Protein AF-0000000071926031 (afdb_homodimer)

Radius of gyration: 25.62 Å; Cα contacts (8 Å, |Δi|>4): 623; chains: 2; bounding box: 57×77×52 Å

Solvent-accessible surface area (backbone atoms only — not comparable to full-atom values): 20813 Å² total; per-residue (Å²): 127,81,81,80,54,68,68,34,81,43,79,35,50,28,32,58,43,77,50,63,91,84,61,71,85,66,51,74,68,52,46,63,70,62,51,54,65,63,43,55,50,28,54,56,50,53,55,49,52,54,51,50,54,52,44,70,69,38,79,79,55,47,71,65,54,53,52,50,49,46,49,51,51,50,52,48,46,40,51,53,43,48,51,55,49,52,74,70,58,49,73,83,37,54,40,39,25,53,27,34,29,54,45,34,38,29,29,57,46,47,78,66,92,59,74,80,80,82,53,86,64,36,46,26,42,35,41,38,46,38,70,94,66,56,33,44,41,76,36,31,28,27,31,72,45,79,41,82,48,98,72,22,31,39,40,31,28,36,62,74,42,71,54,68,70,52,36,51,48,33,42,51,52,34,50,51,52,48,53,52,53,52,52,52,53,51,56,54,67,75,99,126,81,80,80,52,67,66,34,80,43,80,35,51,28,30,59,42,76,50,62,92,83,60,72,84,66,51,74,68,53,46,62,71,64,50,53,64,65,43,54,51,28,53,55,50,53,54,50,51,55,52,52,54,51,42,68,67,38,76,78,56,47,72,65,53,53,51,51,49,45,49,52,50,50,50,49,45,41,52,53,43,49,51,54,50,51,73,70,59,49,73,82,36,52,39,41,26,51,27,33,29,52,45,35,37,27,29,58,44,48,78,69,92,59,73,78,79,81,53,84,66,35,46,25,42,35,42,38,46,38,71,92,65,53,34,48,41,76,35,31,28,28,30,72,44,80,39,83,49,98,70,24,32,39,39,31,29,34,63,74,42,70,53,68,72,52,36,51,48,33,42,52,52,34,50,52,52,48,51,52,52,52,52,52,52,52,56,57,66,74,98

Nearest PDB structures (foldseek):
  5vx6-assembly1_A  TM=8.710E-01  e=4.468E-04  Bacillus subtilis subsp. subtilis str. 168
  5y6f-assembly1_A  TM=7.701E-01  e=2.089E-02  Escherichia coli K-12
  2rde-assembly1_A  TM=7.051E-01  e=8.358E-02  Vibrio cholerae O395
  4rt0-assembly1_A  TM=7.489E-01  e=1.672E-01  Pseudomonas aeruginosa PAO1
  1yln-assembly1_A-2  TM=5.916E-01  e=2.151E-01  Vibrio cholerae O1

Sequence (382 aa):
MQEQFFSVTHATPVNVIPMPGDFHLPSLEALEAELPEPFRIASAITSIDMVTSRLIRNQNDSMHDLVEIINQQSRKIDMIMGYVLSVQDHPEHRFHTLRFGAGQLTYLHPRQGHGEVPHLHQIVRLKIFLREEASAIYCYGQVKQLEPSEHGTHVMLDYVRIREDDRELLVRASLHIQSKQLKLRAQDRQRMQEQFFSVTHATPVNVIPMPGDFHLPSLEALEAELPEPFRIASAITSIDMVTSRLIRNQNDSMHDLVEIINQQSRKIDMIMGYVLSVQDHPEHRFHTLRFGAGQLTYLHPRQGHGEVPHLHQIVRLKIFLREEASAIYCYGQVKQLEPSEHGTHVMLDYVRIREDDRELLVRASLHIQSKQLKLRAQDRQR

Foldseek 3Di:
DPPDDDDDDDDDDDDDDDDDPPDDDDDPVVVVVVDDPVVVLVVVVVVLVVVVVVQVVVVPDDPVVVVVSVVVVVVSVLVVLVVVVVVVDDPLQDWDWPDDALWKTKTFDFPDDRDDDDDAQDKDWDWAQLSVVSDIFTAIWTFHDWDADPGGIITMTTTPGGDPVVSVVRHVSVVVVVVVVVVVVVVVVVD/DPPDDDDDDDDDDDDDDDDDPPDDDDDPVVVVVVDDPVVVLVVVVVVLVVVVVVQVVVVPDDPVVVVVSVVVVVVSVLVVLVVVVVVVDDPLQDWDWPDDALWKTKTFDFPDDRDDDDDAQDKDWDWAQLSVVSDIFTAIWTFHDWDADPGGIITMTTTPGGDPVVSVVRHVSVVVVVVVVVVVVVVVVVD

Structure (mmCIF, N/CA/C/O backbone):
data_AF-0000000071926031-model_v1
#
loop_
_entity.id
_entity.type
_entity.pdbx_description
1 polymer 'PilZ domain-containing protein'
#
loop_
_atom_site.group_PDB
_atom_site.id
_atom_site.type_symbol
_atom_site.label_atom_id
_atom_site.label_alt_id
_atom_site.label_comp_id
_atom_site.label_asym_id
_atom_site.label_entity_id
_atom_site.label_seq_id
_atom_site.pdbx_PDB_ins_code
_atom_site.Cartn_x
_atom_site.Cartn_y
_atom_site.Cartn_z
_atom_site.occupancy
_atom_site.B_iso_or_equiv
_atom_site.auth_seq_id
_atom_site.auth_comp_id
_atom_site.auth_asym_id
_atom_site.auth_atom_id
_atom_site.pdbx_PDB_model_num
ATOM 1 N N . MET A 1 1 ? 5.891 -29.984 -28.062 1 35.16 1 MET A N 1
ATOM 2 C CA . MET A 1 1 ? 6.578 -30.438 -26.859 1 35.16 1 MET A CA 1
ATOM 3 C C . MET A 1 1 ? 6.207 -29.562 -25.656 1 35.16 1 MET A C 1
ATOM 5 O O . MET A 1 1 ? 6.324 -28.328 -25.719 1 35.16 1 MET A O 1
ATOM 9 N N . GLN A 1 2 ? 5.227 -29.906 -24.922 1 48.34 2 GLN A N 1
ATOM 10 C CA . GLN A 1 2 ? 4.691 -29.094 -23.828 1 48.34 2 GLN A CA 1
ATOM 11 C C . GLN A 1 2 ? 5.789 -28.703 -22.844 1 48.34 2 GLN A C 1
ATOM 13 O O . GLN A 1 2 ? 6.543 -29.547 -22.375 1 48.34 2 GLN A O 1
ATOM 18 N N . GLU A 1 3 ? 6.41 -27.609 -23.047 1 57.91 3 GLU A N 1
ATOM 19 C CA . GLU A 1 3 ? 7.527 -27.141 -22.25 1 57.91 3 GLU A CA 1
ATOM 20 C C . GLU A 1 3 ? 7.309 -27.438 -20.766 1 57.91 3 GLU A C 1
ATOM 22 O O . GLU A 1 3 ? 6.254 -27.125 -20.203 1 57.91 3 GLU A O 1
ATOM 27 N N . GLN A 1 4 ? 7.812 -28.562 -20.344 1 71.62 4 GLN A N 1
ATOM 28 C CA . GLN A 1 4 ? 7.777 -29.047 -18.969 1 71.62 4 GLN A CA 1
ATOM 29 C C . GLN A 1 4 ? 8.438 -28.062 -18.031 1 71.62 4 GLN A C 1
ATOM 31 O O . GLN A 1 4 ? 9.602 -27.688 -18.219 1 71.62 4 GLN A O 1
ATOM 36 N N . PHE A 1 5 ? 7.582 -27.188 -17.375 1 79.94 5 PHE A N 1
ATOM 37 C CA . PHE A 1 5 ? 8.141 -26.219 -16.438 1 79.94 5 PHE A CA 1
ATOM 38 C C . PHE A 1 5 ? 8.492 -26.875 -15.109 1 79.94 5 PHE A C 1
ATOM 40 O O . PHE A 1 5 ? 7.805 -27.812 -14.68 1 79.94 5 PHE A O 1
ATOM 47 N N . PHE A 1 6 ? 9.586 -26.516 -14.641 1 85.38 6 PHE A N 1
ATOM 48 C CA . PHE A 1 6 ? 10.055 -26.906 -13.312 1 85.38 6 PHE A CA 1
ATOM 49 C C . PHE A 1 6 ? 9.078 -26.453 -12.234 1 85.38 6 PHE A C 1
ATOM 51 O O . PHE A 1 6 ? 8.461 -25.391 -12.359 1 85.38 6 PHE A O 1
ATOM 58 N N . SER A 1 7 ? 8.773 -27.438 -11.266 1 89.75 7 SER A N 1
ATOM 59 C CA . SER A 1 7 ? 7.926 -27.078 -10.141 1 89.75 7 SER A CA 1
ATOM 60 C C . SER A 1 7 ? 8.602 -27.406 -8.805 1 89.75 7 SER A C 1
ATOM 62 O O . SER A 1 7 ? 9.531 -28.219 -8.758 1 89.75 7 SER A O 1
ATOM 64 N N . VAL A 1 8 ? 8.242 -26.672 -7.77 1 92.62 8 VAL A N 1
ATOM 65 C CA . VAL A 1 8 ? 8.828 -26.859 -6.449 1 92.62 8 VAL A CA 1
ATOM 66 C C . VAL A 1 8 ? 7.73 -27.062 -5.414 1 92.62 8 VAL A C 1
ATOM 68 O O . VAL A 1 8 ? 6.656 -26.469 -5.508 1 92.62 8 VAL A O 1
ATOM 71 N N . THR A 1 9 ? 7.988 -27.953 -4.449 1 93.12 9 THR A N 1
ATOM 72 C CA . THR A 1 9 ? 7.07 -28.141 -3.33 1 93.12 9 THR A CA 1
ATOM 73 C C . THR A 1 9 ? 7.223 -27.016 -2.309 1 93.12 9 THR A C 1
ATOM 75 O O . THR A 1 9 ? 8.258 -26.906 -1.647 1 93.12 9 THR A O 1
ATOM 78 N N . HIS A 1 10 ? 6.234 -26.188 -2.229 1 92.81 10 HIS A N 1
ATOM 79 C CA . HIS A 1 10 ? 6.297 -25.062 -1.313 1 92.81 10 HIS A CA 1
ATOM 80 C C . HIS A 1 10 ? 4.91 -24.469 -1.07 1 92.81 10 HIS A C 1
ATOM 82 O O . HIS A 1 10 ? 4.145 -24.266 -2.014 1 92.81 10 HIS A O 1
ATOM 88 N N . ALA A 1 11 ? 4.707 -24.234 0.228 1 92.69 11 ALA A N 1
ATOM 89 C CA . ALA A 1 11 ? 3.416 -23.656 0.597 1 92.69 11 ALA A CA 1
ATOM 90 C C . ALA A 1 11 ? 3.414 -22.141 0.411 1 92.69 11 ALA A C 1
ATOM 92 O O . ALA A 1 11 ? 3.996 -21.406 1.216 1 92.69 11 ALA A O 1
ATOM 93 N N . THR A 1 12 ? 2.768 -21.703 -0.644 1 91.62 12 THR A N 1
ATOM 94 C CA . THR A 1 12 ? 2.605 -20.281 -0.968 1 91.62 12 THR A CA 1
ATOM 95 C C . THR A 1 12 ? 1.132 -19.891 -0.93 1 91.62 12 THR A C 1
ATOM 97 O O . THR A 1 12 ? 0.285 -20.562 -1.515 1 91.62 12 THR A O 1
ATOM 100 N N . PRO A 1 13 ? 0.86 -18.797 -0.195 1 92.44 13 PRO A N 1
ATOM 101 C CA . PRO A 1 13 ? -0.541 -18.375 -0.195 1 92.44 13 PRO A CA 1
ATOM 102 C C . PRO A 1 13 ? -1.048 -18.016 -1.59 1 92.44 13 PRO A C 1
ATOM 104 O O . PRO A 1 13 ? -0.332 -17.375 -2.369 1 92.44 13 PRO A O 1
ATOM 107 N N . VAL A 1 14 ? -2.256 -18.453 -1.9 1 95.12 14 VAL A N 1
ATOM 108 C CA . VAL A 1 14 ? -2.879 -18.188 -3.191 1 95.12 14 VAL A CA 1
ATOM 109 C C . VAL A 1 14 ? -4.387 -18.016 -3.014 1 95.12 14 VAL A C 1
ATOM 111 O O . VAL A 1 14 ? -5.02 -18.781 -2.285 1 95.12 14 VAL A O 1
ATOM 114 N N . ASN A 1 15 ? -4.918 -16.922 -3.537 1 93.5 15 ASN A N 1
ATOM 115 C CA . ASN A 1 15 ? -6.367 -16.797 -3.645 1 93.5 15 ASN A CA 1
ATOM 116 C C . ASN A 1 15 ? -6.895 -17.453 -4.918 1 93.5 15 ASN A C 1
ATOM 118 O O . ASN A 1 15 ? -6.375 -17.203 -6.008 1 93.5 15 ASN A O 1
ATOM 122 N N . VAL A 1 16 ? -7.852 -18.297 -4.781 1 94.56 16 VAL A N 1
ATOM 123 C CA . VAL A 1 16 ? -8.477 -18.984 -5.906 1 94.56 16 VAL A CA 1
ATOM 124 C C . VAL A 1 16 ? -9.961 -18.641 -5.977 1 94.56 16 VAL A C 1
ATOM 126 O O . VAL A 1 16 ? -10.719 -18.938 -5.059 1 94.56 16 VAL A O 1
ATOM 129 N N . ILE A 1 17 ? -10.359 -17.984 -7.082 1 92.06 17 ILE A N 1
ATOM 130 C CA . ILE A 1 17 ? -11.742 -17.547 -7.254 1 92.06 17 ILE A CA 1
ATOM 131 C C . ILE A 1 17 ? -12.328 -18.188 -8.516 1 92.06 17 ILE A C 1
ATOM 133 O O . ILE A 1 17 ? -11.992 -17.781 -9.633 1 92.06 17 ILE A O 1
ATOM 137 N N . PRO A 1 18 ? -13.18 -19.109 -8.344 1 93.25 18 PRO A N 1
ATOM 138 C CA . PRO A 1 18 ? -13.805 -19.734 -9.516 1 93.25 18 PRO A CA 1
ATOM 139 C C . PRO A 1 18 ? -14.609 -18.75 -10.352 1 93.25 18 PRO A C 1
ATOM 141 O O . PRO A 1 18 ? -15.352 -17.922 -9.805 1 93.25 18 PRO A O 1
ATOM 144 N N . MET A 1 19 ? -14.398 -18.812 -11.656 1 92.31 19 MET A N 1
ATOM 145 C CA . MET A 1 19 ? -15.125 -17.953 -12.578 1 92.31 19 MET A CA 1
ATOM 146 C C . MET A 1 19 ? -16.453 -18.578 -12.992 1 92.31 19 MET A C 1
ATOM 148 O O . MET A 1 19 ? -16.578 -19.797 -12.992 1 92.31 19 MET A O 1
ATOM 152 N N . PRO A 1 20 ? -17.375 -17.672 -13.305 1 86.94 20 PRO A N 1
ATOM 153 C CA . PRO A 1 20 ? -18.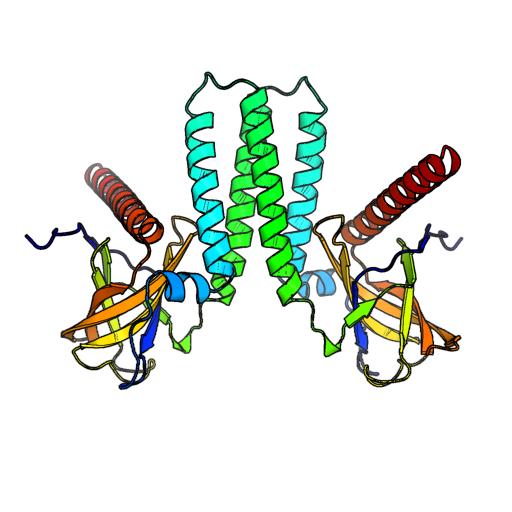656 -18.219 -13.766 1 86.94 20 PRO A CA 1
ATOM 154 C C . PRO A 1 20 ? -18.516 -19.031 -15.055 1 86.94 20 PRO A C 1
ATOM 156 O O . PRO A 1 20 ? -17.531 -18.875 -15.789 1 86.94 20 PRO A O 1
ATOM 159 N N . GLY A 1 21 ? -19.453 -19.953 -15.266 1 88.62 21 GLY A N 1
ATOM 160 C CA . GLY A 1 21 ? -19.422 -20.844 -16.406 1 88.62 21 GLY A CA 1
ATOM 161 C C . GLY A 1 21 ? -19.391 -20.125 -17.734 1 88.62 21 GLY A C 1
ATOM 162 O O . GLY A 1 21 ? -18.875 -20.641 -18.734 1 88.62 21 GLY A O 1
ATOM 163 N N . ASP A 1 22 ? -19.891 -18.938 -17.812 1 89.56 22 ASP A N 1
ATOM 164 C CA . ASP A 1 22 ? -19.953 -18.188 -19.047 1 89.56 22 ASP A CA 1
ATOM 165 C C . ASP A 1 22 ? -18.781 -17.219 -19.156 1 89.56 22 ASP A C 1
ATOM 167 O O . ASP A 1 22 ? -18.75 -16.344 -20.047 1 89.56 22 ASP A O 1
ATOM 171 N N . PHE A 1 23 ? -17.859 -17.516 -18.312 1 90.81 23 PHE A N 1
ATOM 172 C CA . PHE A 1 23 ? -16.703 -16.609 -18.312 1 90.81 23 PHE A CA 1
ATOM 173 C C . PHE A 1 23 ? -15.82 -16.875 -19.516 1 90.81 23 PHE A C 1
ATOM 175 O O . PHE A 1 23 ? -15.578 -18.016 -19.891 1 90.81 23 PHE A O 1
ATOM 182 N N . HIS A 1 24 ? -15.328 -15.773 -20.125 1 91.94 24 HIS A N 1
ATOM 183 C CA . HIS A 1 24 ? -14.375 -15.852 -21.234 1 91.94 24 HIS A CA 1
ATOM 184 C C . HIS A 1 24 ? -13.008 -15.312 -20.812 1 91.94 24 HIS A C 1
ATOM 186 O O . HIS A 1 24 ? -12.906 -14.219 -20.25 1 91.94 24 HIS A O 1
ATOM 192 N N . LEU A 1 25 ? -12.055 -16.094 -21.141 1 93.62 25 LEU A N 1
ATOM 193 C CA . LEU A 1 25 ? -10.68 -15.719 -20.828 1 93.62 25 LEU A CA 1
ATOM 194 C C . LEU A 1 25 ? -10.305 -14.406 -21.516 1 93.62 25 LEU A C 1
ATOM 196 O O . LEU A 1 25 ? -10.477 -14.258 -22.719 1 93.62 25 LEU A O 1
ATOM 200 N N . PRO A 1 26 ? -9.828 -13.484 -20.719 1 92.75 26 PRO A N 1
ATOM 201 C CA . PRO A 1 26 ? -9.438 -12.211 -21.328 1 92.75 26 PRO A CA 1
ATOM 202 C C . PRO A 1 26 ? -8.203 -12.336 -22.219 1 92.75 26 PRO A C 1
ATOM 204 O O . PRO A 1 26 ? -7.414 -13.266 -22.062 1 92.75 26 PRO A O 1
ATOM 207 N N . SER A 1 27 ? -8.094 -11.406 -23.188 1 94.31 27 SER A N 1
ATOM 208 C CA . SER A 1 27 ? -6.828 -11.273 -23.891 1 94.31 27 SER A CA 1
ATOM 209 C C . SER A 1 27 ? -5.719 -10.805 -22.953 1 94.31 27 SER A C 1
ATOM 211 O O . SER A 1 27 ? -5.984 -10.406 -21.812 1 94.31 27 SER A O 1
ATOM 213 N N . LEU A 1 28 ? -4.531 -10.922 -23.406 1 92.69 28 LEU A N 1
ATOM 214 C CA . LEU A 1 28 ? -3.406 -10.445 -22.609 1 92.69 28 LEU A CA 1
ATOM 215 C C . LEU A 1 28 ? -3.537 -8.953 -22.312 1 92.69 28 LEU A C 1
ATOM 217 O O . LEU A 1 28 ? -3.221 -8.508 -21.203 1 92.69 28 LEU A O 1
ATOM 221 N N . GLU A 1 29 ? -4.012 -8.242 -23.281 1 91.12 29 GLU A N 1
ATOM 222 C CA . GLU A 1 29 ? -4.23 -6.809 -23.109 1 91.12 29 GLU A CA 1
ATOM 223 C C . GLU A 1 29 ? -5.32 -6.531 -22.078 1 91.12 29 GLU A C 1
ATOM 225 O O . GLU A 1 29 ? -5.172 -5.652 -21.234 1 91.12 29 GLU A O 1
ATOM 230 N N . ALA A 1 30 ? -6.375 -7.332 -22.172 1 89.69 30 ALA A N 1
ATOM 231 C CA . ALA A 1 30 ? -7.48 -7.18 -21.234 1 89.69 30 ALA A CA 1
ATOM 232 C C . ALA A 1 30 ? -7.051 -7.555 -19.812 1 89.69 30 ALA A C 1
ATOM 234 O O . ALA A 1 30 ? -7.492 -6.941 -18.844 1 89.69 30 ALA A O 1
ATOM 235 N N . LEU A 1 31 ? -6.191 -8.562 -19.719 1 92.81 31 LEU A N 1
ATOM 236 C CA . LEU A 1 31 ? -5.645 -8.961 -18.422 1 92.81 31 LEU A CA 1
ATOM 237 C C . LEU A 1 31 ? -4.836 -7.824 -17.797 1 92.81 31 LEU A C 1
ATOM 239 O O . LEU A 1 31 ? -4.988 -7.523 -16.609 1 92.81 31 LEU A O 1
ATOM 243 N N . GLU A 1 32 ? -4.051 -7.141 -18.531 1 88.62 32 GLU A N 1
ATOM 244 C CA . GLU A 1 32 ? -3.244 -6.02 -18.062 1 88.62 32 GLU A CA 1
ATOM 245 C C . GLU A 1 32 ? -4.125 -4.883 -17.547 1 88.62 32 GLU A C 1
ATOM 247 O O . GLU A 1 32 ? -3.807 -4.246 -16.547 1 88.62 32 GLU A O 1
ATOM 252 N N . ALA A 1 33 ? -5.199 -4.75 -18.25 1 86.19 33 ALA A N 1
ATOM 253 C CA . ALA A 1 33 ? -6.117 -3.676 -17.891 1 86.19 33 ALA A CA 1
ATOM 254 C C . ALA A 1 33 ? -6.871 -4.012 -16.594 1 86.19 33 ALA A C 1
ATOM 256 O O . ALA A 1 33 ? -7.281 -3.113 -15.859 1 86.19 33 ALA A O 1
ATOM 257 N N . GLU A 1 34 ? -6.969 -5.348 -16.375 1 88.75 34 GLU A N 1
ATOM 258 C CA . GLU A 1 34 ? -7.742 -5.805 -15.227 1 88.75 34 GLU A CA 1
ATOM 259 C C . GLU A 1 34 ? -6.879 -5.867 -13.969 1 88.75 34 GLU A C 1
ATOM 261 O O . GLU A 1 34 ? -7.398 -5.965 -12.852 1 88.75 34 GLU A O 1
ATOM 266 N N . LEU A 1 35 ? -5.543 -5.707 -14.117 1 89.06 35 LEU A N 1
ATOM 267 C CA . LEU A 1 35 ? -4.629 -5.867 -12.992 1 89.06 35 LEU A CA 1
ATOM 268 C C . LEU A 1 35 ? -4.957 -4.879 -11.875 1 89.06 35 LEU A C 1
ATOM 270 O O . LEU A 1 35 ? -5 -3.67 -12.109 1 89.06 35 LEU A O 1
ATOM 274 N N . PRO A 1 36 ? -5.234 -5.512 -10.695 1 87.56 36 PRO A N 1
ATOM 275 C CA . PRO A 1 36 ? -5.355 -4.578 -9.57 1 87.56 36 PRO A CA 1
ATOM 276 C C . PRO A 1 36 ? -4.094 -3.742 -9.359 1 87.56 36 PRO A C 1
ATOM 278 O O . PRO A 1 36 ? -2.984 -4.223 -9.602 1 87.56 36 PRO A O 1
ATOM 281 N N . GLU A 1 37 ? -4.223 -2.521 -8.883 1 85.12 37 GLU A N 1
ATOM 282 C CA . GLU A 1 37 ? -3.133 -1.56 -8.766 1 85.12 37 GLU A CA 1
ATOM 283 C C . GLU A 1 37 ? -2.01 -2.102 -7.887 1 85.12 37 GLU A C 1
ATOM 285 O O . GLU A 1 37 ? -0.832 -1.977 -8.227 1 85.12 37 GLU A O 1
ATOM 290 N N . PRO A 1 38 ? -2.295 -2.764 -6.809 1 85.38 38 PRO A N 1
ATOM 291 C CA . PRO A 1 38 ? -1.216 -3.316 -5.988 1 85.38 38 PRO A CA 1
ATOM 292 C C . PRO A 1 38 ? -0.331 -4.293 -6.758 1 85.38 38 PRO A C 1
ATOM 294 O O . PRO A 1 38 ? 0.888 -4.312 -6.566 1 85.38 38 PRO A O 1
ATOM 297 N N . PHE A 1 39 ? -0.869 -5.094 -7.641 1 87.25 39 PHE A N 1
ATOM 298 C CA . PHE A 1 39 ? -0.117 -6.066 -8.422 1 87.25 39 PHE A CA 1
ATOM 299 C C . PHE A 1 39 ? 0.715 -5.379 -9.492 1 87.25 39 PHE A C 1
ATOM 301 O O . PHE A 1 39 ? 1.834 -5.805 -9.789 1 87.25 39 PHE A O 1
ATOM 308 N N . ARG A 1 40 ? 0.111 -4.344 -10.055 1 85 40 ARG A N 1
ATOM 309 C CA . ARG A 1 40 ? 0.866 -3.549 -11.016 1 85 40 ARG A CA 1
ATOM 310 C C . ARG A 1 40 ? 2.096 -2.924 -10.367 1 85 40 ARG A C 1
ATOM 312 O O . ARG A 1 40 ? 3.188 -2.953 -10.938 1 85 40 ARG A O 1
ATOM 319 N N . ILE A 1 41 ? 1.863 -2.4 -9.156 1 83.44 41 ILE A N 1
ATOM 320 C CA . ILE A 1 41 ? 2.941 -1.762 -8.406 1 83.44 41 ILE A CA 1
ATOM 321 C C . ILE A 1 41 ? 3.986 -2.805 -8.016 1 83.44 41 ILE A C 1
ATOM 323 O O . ILE A 1 41 ? 5.188 -2.568 -8.156 1 83.44 41 ILE A O 1
ATOM 327 N N . ALA A 1 42 ? 3.547 -3.939 -7.586 1 83.19 42 ALA A N 1
ATOM 328 C CA . ALA A 1 42 ? 4.453 -5.012 -7.188 1 83.19 42 ALA A CA 1
ATOM 329 C C . ALA A 1 42 ? 5.352 -5.43 -8.352 1 83.19 42 ALA A C 1
ATOM 331 O O . ALA A 1 42 ? 6.551 -5.656 -8.164 1 83.19 42 ALA A O 1
ATOM 332 N N . SER A 1 43 ? 4.789 -5.508 -9.461 1 78.56 43 SER A N 1
ATOM 333 C CA . SER A 1 43 ? 5.535 -5.887 -10.656 1 78.56 43 SER A CA 1
ATOM 334 C C . SER A 1 43 ? 6.598 -4.848 -11 1 78.56 43 SER A C 1
ATOM 336 O O . SER A 1 43 ? 7.707 -5.195 -11.398 1 78.56 43 SER A O 1
ATOM 338 N N . ALA A 1 44 ? 6.289 -3.658 -10.766 1 73.62 44 ALA A N 1
ATOM 339 C CA . ALA A 1 44 ? 7.203 -2.564 -11.086 1 73.62 44 ALA A CA 1
ATOM 340 C C . ALA A 1 44 ? 8.367 -2.52 -10.094 1 73.62 44 ALA A C 1
ATOM 342 O O . ALA A 1 44 ? 9.5 -2.217 -10.477 1 73.62 44 ALA A O 1
ATOM 343 N N . ILE A 1 45 ? 8.109 -2.822 -8.883 1 76.75 45 ILE A N 1
ATOM 344 C CA . ILE A 1 45 ? 9.109 -2.75 -7.824 1 76.75 45 ILE A CA 1
ATOM 345 C C . ILE A 1 45 ? 10.109 -3.896 -7.977 1 76.75 45 ILE A C 1
ATOM 347 O O . ILE A 1 45 ? 11.312 -3.713 -7.781 1 76.75 45 ILE A O 1
ATOM 351 N N . THR A 1 46 ? 9.68 -5.125 -8.312 1 71.44 46 THR A N 1
ATOM 352 C CA . THR A 1 46 ? 10.555 -6.277 -8.484 1 71.44 46 THR A CA 1
ATOM 353 C C . THR A 1 46 ? 11.594 -6.016 -9.562 1 71.44 46 THR A C 1
ATOM 355 O O . THR A 1 46 ? 12.75 -6.43 -9.438 1 71.44 46 THR A O 1
ATOM 358 N N . SER A 1 47 ? 11.297 -5.242 -10.477 1 65.31 47 SER A N 1
ATOM 359 C CA . SER A 1 47 ? 12.234 -4.902 -11.539 1 65.31 47 SER A CA 1
ATOM 360 C C . SER A 1 47 ? 13.352 -4.004 -11.016 1 65.31 47 SER A C 1
ATOM 362 O O . SER A 1 47 ? 14.516 -4.156 -11.406 1 65.31 47 SER A O 1
ATOM 364 N N . ILE A 1 48 ? 13.055 -3.189 -10.094 1 63 48 ILE A N 1
ATOM 365 C CA . ILE A 1 48 ? 14.016 -2.264 -9.508 1 63 48 ILE A CA 1
ATOM 366 C C . ILE A 1 48 ? 15.008 -3.035 -8.641 1 63 48 ILE A C 1
ATOM 368 O O . ILE A 1 48 ? 16.219 -2.775 -8.688 1 63 48 ILE A O 1
ATOM 372 N N . ASP A 1 49 ? 14.539 -4.016 -7.941 1 67.94 49 ASP A N 1
ATOM 373 C CA . ASP A 1 49 ? 15.391 -4.801 -7.055 1 67.94 49 ASP A CA 1
ATOM 374 C C . ASP A 1 49 ? 16.453 -5.562 -7.844 1 67.94 49 ASP A C 1
ATOM 376 O O . ASP A 1 49 ? 17.594 -5.672 -7.406 1 67.94 49 ASP A O 1
ATOM 380 N N . MET A 1 50 ? 16.062 -5.941 -9 1 62.62 50 MET A N 1
ATOM 381 C CA . MET A 1 50 ? 17.016 -6.672 -9.836 1 62.62 50 MET A CA 1
ATOM 382 C C . MET A 1 50 ? 18.141 -5.754 -10.305 1 62.62 50 MET A C 1
ATOM 384 O O . MET A 1 50 ? 19.297 -6.148 -10.297 1 62.62 50 MET A O 1
ATOM 388 N N . VAL A 1 51 ? 17.766 -4.645 -10.539 1 62.72 51 VAL A N 1
ATOM 389 C CA . VAL A 1 51 ? 18.75 -3.68 -11.016 1 62.72 51 VAL A CA 1
ATOM 390 C C . VAL A 1 51 ? 19.688 -3.277 -9.875 1 62.72 51 VAL A C 1
ATOM 392 O O . VAL A 1 51 ? 20.906 -3.201 -10.055 1 62.72 51 VAL A O 1
ATOM 395 N N . THR A 1 52 ? 19.047 -3.074 -8.727 1 68.88 52 THR A N 1
ATOM 396 C CA . THR A 1 52 ? 19.797 -2.689 -7.539 1 68.88 52 THR A CA 1
ATOM 397 C C . THR A 1 52 ? 20.812 -3.775 -7.168 1 68.88 52 THR A C 1
ATOM 399 O O . THR A 1 52 ? 21.969 -3.48 -6.895 1 68.88 52 THR A O 1
ATOM 402 N N . SER A 1 53 ? 20.406 -4.984 -7.195 1 65.56 53 SER A N 1
ATOM 403 C CA . SER A 1 53 ? 21.281 -6.105 -6.848 1 65.56 53 SER A CA 1
ATOM 404 C C . SER A 1 53 ? 22.469 -6.199 -7.801 1 65.56 53 SER A C 1
ATOM 406 O O . SER A 1 53 ? 23.594 -6.438 -7.371 1 65.56 53 SER A O 1
ATOM 408 N N . ARG A 1 54 ? 22.25 -5.949 -9.023 1 64.44 54 ARG A N 1
ATOM 409 C CA . ARG A 1 54 ? 23.297 -6.012 -10.039 1 64.44 54 ARG A CA 1
ATOM 410 C C . ARG A 1 54 ? 24.328 -4.914 -9.82 1 64.44 54 ARG A C 1
ATOM 412 O O . ARG A 1 54 ? 25.531 -5.148 -9.969 1 64.44 54 ARG A O 1
ATOM 419 N N . LEU A 1 55 ? 23.859 -3.859 -9.414 1 63.97 55 LEU A N 1
ATOM 420 C CA . LEU A 1 55 ? 24.734 -2.705 -9.25 1 63.97 55 LEU A CA 1
ATOM 421 C C . LEU A 1 55 ? 25.594 -2.854 -8 1 63.97 55 LEU A C 1
ATOM 423 O O . LEU A 1 55 ? 26.781 -2.502 -8.016 1 63.97 55 LEU A O 1
ATOM 427 N N . ILE A 1 56 ? 24.984 -3.309 -6.996 1 66.56 56 ILE A N 1
ATOM 428 C CA . ILE A 1 56 ? 25.719 -3.512 -5.754 1 66.56 56 ILE A CA 1
ATOM 429 C C . ILE A 1 56 ? 26.812 -4.543 -5.969 1 66.56 56 ILE A C 1
ATOM 431 O O . ILE A 1 56 ? 27.922 -4.406 -5.426 1 66.56 56 ILE A O 1
ATOM 435 N N . ARG A 1 57 ? 26.5 -5.496 -6.836 1 65.06 57 ARG A N 1
ATOM 436 C CA . ARG A 1 57 ? 27.469 -6.555 -7.074 1 65.06 57 ARG A CA 1
ATOM 437 C C . ARG A 1 57 ? 28.609 -6.062 -7.973 1 65.06 57 ARG A C 1
ATOM 439 O O . ARG A 1 57 ? 29.75 -6.516 -7.848 1 65.06 57 ARG A O 1
ATOM 446 N N . ASN A 1 58 ? 28.078 -5.168 -8.781 1 63.66 58 ASN A N 1
ATOM 447 C CA . ASN A 1 58 ? 29.094 -4.668 -9.703 1 63.66 58 ASN A CA 1
ATOM 448 C C . ASN A 1 58 ? 29.875 -3.504 -9.109 1 63.66 58 ASN A C 1
ATOM 450 O O . ASN A 1 58 ? 29.328 -2.424 -8.891 1 63.66 58 ASN A O 1
ATOM 454 N N . GLN A 1 59 ? 30.922 -3.742 -8.328 1 60.38 59 GLN A N 1
ATOM 455 C CA . GLN A 1 59 ? 31.828 -2.82 -7.645 1 60.38 59 GLN A CA 1
ATOM 456 C C . GLN A 1 59 ? 32.156 -1.627 -8.531 1 60.38 59 GLN A C 1
ATOM 458 O O . GLN A 1 59 ? 32.719 -0.624 -8.055 1 60.38 59 GLN A O 1
ATOM 463 N N . ASN A 1 60 ? 31.969 -1.79 -9.805 1 59.81 60 ASN A N 1
ATOM 464 C CA . ASN A 1 60 ? 32.469 -0.742 -10.688 1 59.81 60 ASN A CA 1
ATOM 465 C C . ASN A 1 60 ? 31.469 0.4 -10.836 1 59.81 60 ASN A C 1
ATOM 467 O O . ASN A 1 60 ? 31.719 1.359 -11.562 1 59.81 60 ASN A O 1
ATOM 471 N N . ASP A 1 61 ? 30.438 0.248 -10.125 1 61.59 61 ASP A N 1
ATOM 472 C CA . ASP A 1 61 ? 29.453 1.287 -10.422 1 61.59 61 ASP A CA 1
ATOM 473 C C . ASP A 1 61 ? 29.781 2.578 -9.672 1 61.59 61 ASP A C 1
ATOM 475 O O . ASP A 1 61 ? 30.141 2.545 -8.5 1 61.59 61 ASP A O 1
ATOM 479 N N . SER A 1 62 ? 29.781 3.652 -10.5 1 74.19 62 SER A N 1
ATOM 480 C CA . SER A 1 62 ? 30.094 5.008 -10.047 1 74.19 62 SER A CA 1
ATOM 481 C C . SER A 1 62 ? 29.078 5.477 -9 1 74.19 62 SER A C 1
ATOM 483 O O . SER A 1 62 ? 27.984 4.922 -8.891 1 74.19 62 SER A O 1
ATOM 485 N N . MET A 1 63 ? 29.594 6.156 -8.172 1 75.88 63 MET A N 1
ATOM 486 C CA . MET A 1 63 ? 28.766 6.844 -7.184 1 75.88 63 MET A CA 1
ATOM 487 C C . MET A 1 63 ? 27.5 7.402 -7.828 1 75.88 63 MET A C 1
ATOM 489 O O . MET A 1 63 ? 26.438 7.383 -7.223 1 75.88 63 MET A O 1
ATOM 493 N N . HIS A 1 64 ? 27.656 7.707 -9.047 1 77 64 HIS A N 1
ATOM 494 C CA . HIS A 1 64 ? 26.547 8.281 -9.781 1 77 64 HIS A CA 1
ATOM 495 C C . HIS A 1 64 ? 25.453 7.246 -10.023 1 77 64 HIS A C 1
ATOM 497 O O . HIS A 1 64 ? 24.266 7.551 -9.906 1 77 64 HIS A O 1
ATOM 503 N N . ASP A 1 65 ? 25.938 6.086 -10.188 1 79.25 65 ASP A N 1
ATOM 504 C CA . ASP A 1 65 ? 24.969 5.016 -10.438 1 79.25 65 ASP A CA 1
ATOM 505 C C . ASP A 1 65 ? 24.188 4.68 -9.18 1 79.25 65 ASP A C 1
ATOM 507 O O . ASP A 1 65 ? 22.984 4.434 -9.242 1 79.25 65 ASP A O 1
ATOM 511 N N . LEU A 1 66 ? 24.891 4.785 -8.117 1 79.44 66 LEU A N 1
ATOM 512 C CA . LEU A 1 66 ? 24.234 4.465 -6.855 1 79.44 66 LEU A CA 1
ATOM 513 C C . LEU A 1 66 ? 23.219 5.535 -6.48 1 79.44 66 LEU A C 1
ATOM 515 O O . LEU A 1 66 ? 22.125 5.219 -6.008 1 79.44 66 LEU A O 1
ATOM 519 N N . VAL A 1 67 ? 23.594 6.719 -6.793 1 79.75 67 VAL A N 1
ATOM 520 C CA . VAL A 1 67 ? 22.688 7.828 -6.496 1 79.75 67 VAL A CA 1
ATOM 521 C C . VAL A 1 67 ? 21.438 7.719 -7.355 1 79.75 67 VAL A C 1
ATOM 523 O O . VAL A 1 67 ? 20.328 7.973 -6.879 1 79.75 67 VAL A O 1
ATOM 526 N N . GLU A 1 68 ? 21.609 7.277 -8.531 1 81.56 68 GLU A N 1
ATOM 527 C CA . GLU A 1 68 ? 20.469 7.117 -9.422 1 81.56 68 GLU A CA 1
ATOM 528 C C . GLU A 1 68 ? 19.531 6.023 -8.93 1 81.56 68 GLU A C 1
ATOM 530 O O . GLU A 1 68 ? 18.312 6.168 -9.008 1 81.56 68 GLU A O 1
ATOM 535 N N . ILE A 1 69 ? 20.109 5.043 -8.391 1 80.38 69 ILE A N 1
ATOM 536 C CA . ILE A 1 69 ? 19.312 3.939 -7.863 1 80.38 69 ILE A CA 1
ATOM 537 C C . ILE A 1 69 ? 18.516 4.414 -6.648 1 80.38 69 ILE A C 1
ATOM 539 O O . ILE A 1 69 ? 17.328 4.094 -6.512 1 80.38 69 ILE A O 1
ATOM 543 N N . ILE A 1 70 ? 19.203 5.113 -5.855 1 80.75 70 ILE A N 1
ATOM 544 C CA . ILE A 1 70 ? 18.562 5.641 -4.652 1 80.75 70 ILE A CA 1
ATOM 545 C C . ILE A 1 70 ? 17.375 6.512 -5.039 1 80.75 70 ILE A C 1
ATOM 547 O O . ILE A 1 70 ? 16.281 6.379 -4.465 1 80.75 70 ILE A O 1
ATOM 551 N N . ASN A 1 71 ? 17.531 7.234 -6.066 1 81.5 71 ASN A N 1
ATOM 552 C CA . ASN A 1 71 ? 16.469 8.133 -6.52 1 81.5 71 ASN A CA 1
ATOM 553 C C . ASN A 1 71 ? 15.305 7.355 -7.129 1 81.5 71 ASN A C 1
ATOM 555 O O . ASN A 1 71 ? 14.141 7.699 -6.906 1 81.5 71 ASN A O 1
ATOM 559 N N . GLN A 1 72 ? 15.648 6.398 -7.832 1 80.25 72 GLN A N 1
ATOM 560 C CA . GLN A 1 72 ? 14.617 5.562 -8.438 1 80.25 72 GLN A CA 1
ATOM 561 C C . GLN A 1 72 ? 13.789 4.859 -7.363 1 80.25 72 GLN A C 1
ATOM 563 O O . GLN A 1 72 ? 12.562 4.789 -7.469 1 80.25 72 GLN A O 1
ATOM 568 N N . GLN A 1 73 ? 14.5 4.418 -6.348 1 82 73 GLN A N 1
ATOM 569 C CA . GLN A 1 73 ? 13.797 3.74 -5.266 1 82 73 GLN A CA 1
ATOM 570 C C . GLN A 1 73 ? 12.898 4.707 -4.5 1 82 73 GLN A C 1
ATOM 572 O O . GLN A 1 73 ? 11.797 4.344 -4.086 1 82 73 GLN A O 1
ATOM 577 N N . SER A 1 74 ? 13.398 5.875 -4.426 1 80.19 74 SER A N 1
ATOM 578 C CA . SER A 1 74 ? 12.594 6.891 -3.752 1 80.19 74 SER A CA 1
ATOM 579 C C . SER A 1 74 ? 11.305 7.172 -4.52 1 80.19 74 SER A C 1
ATOM 581 O O . SER A 1 74 ? 10.227 7.273 -3.924 1 80.19 74 SER A O 1
ATOM 583 N N . ARG A 1 75 ? 11.414 7.219 -5.746 1 80.38 75 ARG A N 1
ATOM 584 C CA . ARG A 1 75 ? 10.242 7.469 -6.582 1 80.38 75 ARG A CA 1
ATOM 585 C C . ARG A 1 75 ? 9.25 6.316 -6.484 1 80.38 75 ARG A C 1
ATOM 587 O O . ARG A 1 75 ? 8.039 6.543 -6.422 1 80.38 75 ARG A O 1
ATOM 594 N N . LYS A 1 76 ? 9.758 5.203 -6.469 1 79.75 76 LYS A N 1
ATOM 595 C CA . LYS A 1 76 ? 8.891 4.031 -6.359 1 79.75 76 LYS A CA 1
ATOM 596 C C . LYS A 1 76 ? 8.172 3.998 -5.012 1 79.75 76 LYS A C 1
ATOM 598 O O . LYS A 1 76 ? 6.98 3.695 -4.941 1 79.75 76 LYS A O 1
ATOM 603 N N . ILE A 1 77 ? 8.938 4.281 -4.039 1 82.19 77 ILE A N 1
ATOM 604 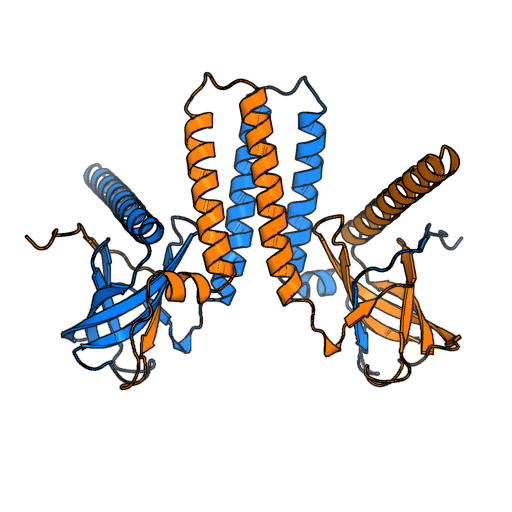C CA . ILE A 1 77 ? 8.359 4.34 -2.703 1 82.19 77 ILE A CA 1
ATOM 605 C C . ILE A 1 77 ? 7.227 5.363 -2.68 1 82.19 77 ILE A C 1
ATOM 607 O O . ILE A 1 77 ? 6.145 5.094 -2.156 1 82.19 77 ILE A O 1
ATOM 611 N N . ASP A 1 78 ? 7.48 6.426 -3.357 1 81.88 78 ASP A N 1
ATOM 612 C CA . ASP A 1 78 ? 6.461 7.473 -3.42 1 81.88 78 ASP A CA 1
ATOM 613 C C . ASP A 1 78 ? 5.211 6.977 -4.141 1 81.88 78 ASP A C 1
ATOM 615 O O . ASP A 1 78 ? 4.09 7.266 -3.719 1 81.88 78 ASP A O 1
ATOM 619 N N . MET A 1 79 ? 5.453 6.254 -5.113 1 80.94 79 MET A N 1
ATOM 620 C CA . MET A 1 79 ? 4.336 5.734 -5.895 1 80.94 79 MET A CA 1
ATOM 621 C C . MET A 1 79 ? 3.508 4.75 -5.078 1 80.94 79 MET A C 1
ATOM 623 O O . MET A 1 79 ? 2.283 4.859 -5.02 1 80.94 79 MET A O 1
ATOM 627 N N . ILE A 1 80 ? 4.195 3.854 -4.445 1 85.38 80 ILE A N 1
ATOM 628 C CA . ILE A 1 80 ? 3.506 2.842 -3.652 1 85.38 80 ILE A CA 1
ATOM 629 C C . ILE A 1 80 ? 2.76 3.51 -2.5 1 85.38 80 ILE A C 1
ATOM 631 O O . ILE A 1 80 ? 1.596 3.197 -2.242 1 85.38 80 ILE A O 1
ATOM 635 N N . MET A 1 81 ? 3.414 4.395 -1.937 1 86.5 81 MET A N 1
ATOM 636 C CA . MET A 1 81 ? 2.801 5.082 -0.802 1 86.5 81 MET A CA 1
ATOM 637 C C . MET A 1 81 ? 1.601 5.906 -1.251 1 86.5 81 MET A C 1
ATOM 639 O O . MET A 1 81 ? 0.585 5.965 -0.556 1 86.5 81 MET A O 1
ATOM 643 N N . GLY A 1 82 ? 1.755 6.551 -2.346 1 84.5 82 GLY A N 1
ATOM 644 C CA . GLY A 1 82 ? 0.625 7.277 -2.902 1 84.5 82 GLY A CA 1
ATOM 645 C C . GLY A 1 82 ? -0.614 6.418 -3.068 1 84.5 82 GLY A C 1
ATOM 646 O O . GLY A 1 82 ? -1.714 6.824 -2.688 1 84.5 82 GLY A O 1
ATOM 647 N N . TYR A 1 83 ? -0.374 5.273 -3.533 1 85.5 83 TYR A N 1
ATOM 648 C CA . TYR A 1 83 ? -1.479 4.336 -3.695 1 85.5 83 TYR A CA 1
ATOM 649 C C . TYR A 1 83 ? -2.053 3.93 -2.344 1 85.5 83 TYR A C 1
ATOM 651 O O . TYR A 1 83 ? -3.27 3.955 -2.145 1 85.5 83 TYR A O 1
ATOM 659 N N . VAL A 1 84 ? -1.207 3.559 -1.477 1 86.69 84 VAL A N 1
ATOM 660 C CA . VAL A 1 84 ? -1.619 3.09 -0.157 1 86.69 84 VAL A CA 1
ATOM 661 C C . VAL A 1 84 ? -2.455 4.164 0.536 1 86.69 84 VAL A C 1
ATOM 663 O O . VAL A 1 84 ? -3.488 3.861 1.138 1 86.69 84 VAL A O 1
ATOM 666 N N . LEU A 1 85 ? -1.988 5.324 0.376 1 87.56 85 LEU A N 1
ATOM 667 C CA . LEU A 1 85 ? -2.67 6.434 1.037 1 87.56 85 LEU A CA 1
ATOM 668 C C . LEU A 1 85 ? -3.977 6.766 0.328 1 87.56 85 LEU A C 1
ATOM 670 O O . LEU A 1 85 ? -4.945 7.18 0.967 1 87.56 85 LEU A O 1
ATOM 674 N N . SER A 1 86 ? -4.039 6.57 -0.987 1 86.94 86 SER A N 1
ATOM 675 C CA . SER A 1 86 ? -5.258 6.848 -1.735 1 86.94 86 SER A CA 1
ATOM 676 C C . SER A 1 86 ? -6.402 5.945 -1.282 1 86.94 86 SER A C 1
ATOM 678 O O . SER A 1 86 ? -7.562 6.363 -1.277 1 86.94 86 SER A O 1
ATOM 680 N N . VAL A 1 87 ? -6.031 4.781 -0.891 1 83.19 87 VAL A N 1
ATOM 681 C CA . VAL A 1 87 ? -7.027 3.824 -0.419 1 83.19 87 VAL A CA 1
ATOM 682 C C . VAL A 1 87 ? -7.598 4.293 0.918 1 83.19 87 VAL A C 1
ATOM 684 O O . VAL A 1 87 ? -8.727 3.945 1.272 1 83.19 87 VAL A O 1
ATOM 687 N N . GLN A 1 88 ? -6.859 5.074 1.654 1 86.56 88 GLN A N 1
ATOM 688 C CA . GLN A 1 88 ? -7.262 5.582 2.963 1 86.56 88 GLN A CA 1
ATOM 689 C C . GLN A 1 88 ? -8.102 6.848 2.83 1 86.56 88 GLN A C 1
ATOM 691 O O . GLN A 1 88 ? -8.742 7.281 3.791 1 86.56 88 GLN A O 1
ATOM 696 N N . ASP A 1 89 ? -8.062 7.438 1.655 1 89.81 89 ASP A N 1
ATOM 697 C CA . ASP A 1 89 ? -8.797 8.672 1.403 1 89.81 89 ASP A CA 1
ATOM 698 C C . ASP A 1 89 ? -10.242 8.383 0.992 1 89.81 89 ASP A C 1
ATOM 700 O O . ASP A 1 89 ? -10.516 8.109 -0.179 1 89.81 89 ASP A O 1
ATOM 704 N N . HIS A 1 90 ? -11.164 8.438 1.919 1 87.38 90 HIS A N 1
ATOM 705 C CA . HIS A 1 90 ? -12.578 8.18 1.658 1 87.38 90 HIS A CA 1
ATOM 706 C C . HIS A 1 90 ? -13.297 9.445 1.211 1 87.38 90 HIS A C 1
ATOM 708 O O . HIS A 1 90 ? -13.43 10.398 1.986 1 87.38 90 HIS A O 1
ATOM 714 N N . PRO A 1 91 ? -13.852 9.43 0.069 1 87.25 91 PRO A N 1
ATOM 715 C CA . PRO A 1 91 ? -14.453 10.633 -0.498 1 87.25 91 PRO A CA 1
ATOM 716 C C . PRO A 1 91 ? -15.57 11.203 0.377 1 87.25 91 PRO A C 1
ATOM 718 O O . PRO A 1 91 ? -15.789 12.414 0.395 1 87.25 91 PRO A O 1
ATOM 721 N N . GLU A 1 92 ? -16.266 10.367 1.096 1 86.25 92 GLU A N 1
ATOM 722 C CA . GLU A 1 92 ? -17.391 10.812 1.906 1 86.25 92 GLU A CA 1
ATOM 723 C C . GLU A 1 92 ? -16.922 11.664 3.082 1 86.25 92 GLU A C 1
ATOM 725 O O . GLU A 1 92 ? -17.703 12.414 3.67 1 86.25 92 GLU A O 1
ATOM 730 N N . HIS A 1 93 ? -15.68 11.531 3.523 1 90.44 93 HIS A N 1
ATOM 731 C CA . HIS A 1 93 ? -15.125 12.305 4.633 1 90.44 93 HIS A CA 1
ATOM 732 C C . HIS A 1 93 ? -14.133 13.352 4.133 1 90.44 93 HIS A C 1
ATOM 734 O O . HIS A 1 93 ? -13.523 14.062 4.934 1 90.44 93 HIS A O 1
ATOM 740 N N . ARG A 1 94 ? -14.031 13.477 2.799 1 92.56 94 ARG A N 1
ATOM 741 C CA . ARG A 1 94 ? -12.953 14.258 2.211 1 92.56 94 ARG A CA 1
ATOM 742 C C . ARG A 1 94 ? -13.32 15.734 2.139 1 92.56 94 ARG A C 1
ATOM 744 O O . ARG A 1 94 ? -14.398 16.094 1.644 1 92.56 94 ARG A O 1
ATOM 751 N N . PHE A 1 95 ? -12.414 16.562 2.658 1 94.31 95 PHE A N 1
ATOM 752 C CA . PHE A 1 95 ? -12.398 18.016 2.516 1 94.31 95 PHE A CA 1
ATOM 753 C C . PHE A 1 95 ? -11.031 18.5 2.053 1 94.31 95 PHE A C 1
ATOM 755 O O . PHE A 1 95 ? -10.148 17.703 1.764 1 94.31 95 PHE A O 1
ATOM 762 N N . HIS A 1 96 ? -10.945 19.859 1.892 1 94.06 96 HIS A N 1
ATOM 763 C CA . HIS A 1 96 ? -9.664 20.484 1.574 1 94.06 96 HIS A CA 1
ATOM 764 C C . HIS A 1 96 ? -9.367 21.641 2.521 1 94.06 96 HIS A C 1
ATOM 766 O O . HIS A 1 96 ? -10.258 22.453 2.82 1 94.06 96 HIS A O 1
ATOM 772 N N . THR A 1 97 ? -8.18 21.609 2.914 1 95.69 97 THR A N 1
ATOM 773 C CA . THR A 1 97 ? -7.801 22.703 3.809 1 95.69 97 THR A CA 1
ATOM 774 C C . THR A 1 97 ? -7.758 24.031 3.057 1 95.69 97 THR A C 1
ATOM 776 O O . THR A 1 97 ? -7.453 24.062 1.864 1 95.69 97 THR A O 1
ATOM 779 N N . LEU A 1 98 ? -8.148 25.047 3.746 1 95.56 98 LEU A N 1
ATOM 780 C CA . LEU A 1 98 ? -7.887 26.406 3.291 1 95.56 98 LEU A CA 1
ATOM 781 C C . LEU A 1 98 ? -6.516 26.891 3.758 1 95.56 98 LEU A C 1
ATOM 783 O O . LEU A 1 98 ? -5.797 27.547 3.008 1 95.56 98 LEU A O 1
ATOM 787 N N . ARG A 1 99 ? -6.277 26.516 4.973 1 96.06 99 ARG A N 1
ATOM 788 C CA . ARG A 1 99 ? -5.012 26.797 5.633 1 96.06 99 ARG A CA 1
ATOM 789 C C . ARG A 1 99 ? -4.625 25.688 6.598 1 96.06 99 ARG A C 1
ATOM 791 O O . ARG A 1 99 ? -5.496 25.062 7.215 1 96.06 99 ARG A O 1
ATOM 798 N N . PHE A 1 100 ? -3.283 25.484 6.645 1 96.25 100 PHE A N 1
ATOM 799 C CA . PHE A 1 100 ? -2.857 24.547 7.672 1 96.25 100 PHE A CA 1
ATOM 800 C C . PHE A 1 100 ? -1.458 24.891 8.172 1 96.25 100 PHE A C 1
ATOM 802 O O . PHE A 1 100 ? -0.709 25.594 7.5 1 96.25 100 PHE A O 1
ATOM 809 N N . GLY A 1 101 ? -1.153 24.406 9.367 1 95.31 101 GLY A N 1
ATOM 810 C CA . GLY A 1 101 ? 0.133 24.516 10.031 1 95.31 101 GLY A CA 1
ATOM 811 C C . GLY A 1 101 ? 0.314 23.516 11.148 1 95.31 101 GLY A C 1
ATOM 812 O O . GLY A 1 101 ? -0.391 22.5 11.203 1 95.31 101 GLY A O 1
ATOM 813 N N . ALA A 1 102 ? 1.291 23.797 11.977 1 94.5 102 ALA A N 1
ATOM 814 C CA . ALA A 1 102 ? 1.643 22.828 13.023 1 94.5 102 ALA A CA 1
ATOM 815 C C . ALA A 1 102 ? 0.632 22.875 14.164 1 94.5 102 ALA A C 1
ATOM 817 O O . ALA A 1 102 ? 0.578 21.953 14.984 1 94.5 102 ALA A O 1
ATOM 818 N N . GLY A 1 103 ? -0.194 23.922 14.164 1 94.5 103 GLY A N 1
ATOM 819 C CA . GLY A 1 103 ? -1.075 24.062 15.312 1 94.5 103 GLY A CA 1
ATOM 820 C C . GLY A 1 103 ? -2.541 23.891 14.969 1 94.5 103 GLY A C 1
ATOM 821 O O . GLY A 1 103 ? -3.355 23.547 15.828 1 94.5 103 GLY A O 1
ATOM 822 N N . GLN A 1 104 ? -2.799 24.266 13.789 1 95.62 104 GLN A N 1
ATOM 823 C CA . GLN A 1 104 ? -4.211 24.297 13.422 1 95.62 104 GLN A CA 1
ATOM 824 C C . GLN A 1 104 ? -4.391 24.094 11.922 1 95.62 104 GLN A C 1
ATOM 826 O O . GLN A 1 104 ? -3.436 24.219 11.148 1 95.62 104 GLN A O 1
ATOM 831 N N . LEU A 1 105 ? -5.57 23.75 11.555 1 97.19 105 LEU A N 1
ATOM 832 C CA . LEU A 1 105 ? -5.973 23.766 10.156 1 97.19 105 LEU A CA 1
ATOM 833 C C . LEU A 1 105 ? -7.391 24.297 10 1 97.19 105 LEU A C 1
ATOM 835 O O . LEU A 1 105 ? -8.188 24.25 10.945 1 97.19 105 LEU A O 1
ATOM 839 N N . THR A 1 106 ? -7.66 24.922 8.883 1 97.38 106 THR A N 1
ATOM 840 C CA . THR A 1 106 ? -8.984 25.406 8.516 1 97.38 106 THR A CA 1
ATOM 841 C C . THR A 1 106 ? -9.438 24.766 7.199 1 97.38 106 THR A C 1
ATOM 843 O O . THR A 1 106 ? -8.656 24.656 6.254 1 97.38 106 THR A O 1
ATOM 846 N N . TYR A 1 107 ? -10.656 24.266 7.184 1 96.88 107 TYR A N 1
ATOM 847 C CA . TYR A 1 107 ? -11.203 23.734 5.941 1 96.88 107 TYR A CA 1
ATOM 848 C C . TYR A 1 107 ? -12.609 24.281 5.688 1 96.88 107 TYR A C 1
ATOM 850 O O . TYR A 1 107 ? -13.211 24.891 6.574 1 96.88 107 TYR A O 1
ATOM 858 N N . LEU A 1 108 ? -13.016 24.219 4.477 1 94.44 108 LEU A N 1
ATOM 859 C CA . LEU A 1 108 ? -14.359 24.641 4.094 1 94.44 108 LEU A CA 1
ATOM 860 C C . LEU A 1 108 ? -15.336 23.469 4.129 1 94.44 108 LEU A C 1
ATOM 862 O O . LEU A 1 108 ? -15.102 22.453 3.477 1 94.44 108 LEU A O 1
ATOM 866 N N . HIS A 1 109 ? -16.281 23.547 4.91 1 94.88 109 HIS A N 1
ATOM 867 C CA . HIS A 1 109 ? -17.406 22.625 4.875 1 94.88 109 HIS A CA 1
ATOM 868 C C . HIS A 1 109 ? -18.5 23.141 3.939 1 94.88 109 HIS A C 1
ATOM 870 O O . HIS A 1 109 ? -19.203 24.094 4.266 1 94.88 109 HIS A O 1
ATOM 876 N N . PRO A 1 110 ? -18.625 22.5 2.863 1 90.75 110 PRO A N 1
ATOM 877 C CA . PRO A 1 110 ? -19.578 23.016 1.877 1 90.75 110 PRO A CA 1
ATOM 878 C C . PRO A 1 110 ? -21.016 22.969 2.361 1 90.75 110 PRO A C 1
ATOM 880 O O . PRO A 1 110 ? -21.328 22.234 3.305 1 90.75 110 PRO A O 1
ATOM 883 N N . ARG A 1 111 ? -21.828 23.766 1.75 1 85.62 111 ARG A N 1
ATOM 884 C CA . ARG A 1 111 ? -23.234 23.875 2.127 1 85.62 111 ARG A CA 1
ATOM 885 C C . ARG A 1 111 ? -23.984 22.562 1.837 1 85.62 111 ARG A C 1
ATOM 887 O O . ARG A 1 111 ? -24.875 22.172 2.594 1 85.62 111 ARG A O 1
ATOM 894 N N . GLN A 1 112 ? -23.531 21.922 0.729 1 80.31 112 GLN A N 1
ATOM 895 C CA . GLN A 1 112 ? -24.219 20.703 0.321 1 80.31 112 GLN A CA 1
ATOM 896 C C . GLN A 1 112 ? -23.234 19.562 0.037 1 80.31 112 GLN A C 1
ATOM 898 O O . GLN A 1 112 ? -22.062 19.828 -0.279 1 80.31 112 GLN A O 1
ATOM 903 N N . GLY A 1 113 ? -23.625 18.375 0.36 1 73.19 113 GLY A N 1
ATOM 904 C CA . GLY A 1 113 ? -22.906 17.234 -0.153 1 73.19 113 GLY A CA 1
ATOM 905 C C . GLY A 1 113 ? -22.031 16.547 0.892 1 73.19 113 GLY A C 1
ATOM 906 O O . GLY A 1 113 ? -21.516 15.453 0.664 1 73.19 113 GLY A O 1
ATOM 907 N N . HIS A 1 114 ? -21.688 17.188 2.055 1 74.44 114 HIS A N 1
ATOM 908 C CA . HIS A 1 114 ? -20.734 16.562 2.969 1 74.44 114 HIS A CA 1
ATOM 909 C C . HIS A 1 114 ? -21.312 16.406 4.363 1 74.44 114 HIS A C 1
ATOM 911 O O . HIS A 1 114 ? -20.594 16.453 5.359 1 74.44 114 HIS A O 1
ATOM 917 N N . GLY A 1 115 ? -22.5 16.172 4.523 1 79.19 115 GLY A N 1
ATOM 918 C CA . GLY A 1 115 ? -23.109 15.93 5.82 1 79.19 115 GLY A CA 1
ATOM 919 C C . GLY A 1 115 ? -23.234 17.188 6.668 1 79.19 115 GLY A C 1
ATOM 920 O O . GLY A 1 115 ? -23.094 18.297 6.16 1 79.19 115 GLY A O 1
ATOM 921 N N . GLU A 1 116 ? -23.438 16.984 8 1 87.88 116 GLU A N 1
ATOM 922 C CA . GLU A 1 116 ? -23.672 18.094 8.914 1 87.88 116 GLU A CA 1
ATOM 923 C C . GLU A 1 116 ? -22.359 18.734 9.352 1 87.88 116 GLU A C 1
ATOM 925 O O . GLU A 1 116 ? -21.359 18.031 9.531 1 87.88 116 GLU A O 1
ATOM 930 N N . VAL A 1 117 ? -22.359 20.031 9.477 1 92.31 117 VAL A N 1
ATOM 931 C CA . VAL A 1 117 ? -21.234 20.781 10.008 1 92.31 117 VAL A CA 1
ATOM 932 C C . VAL A 1 117 ? -20.969 20.375 11.461 1 92.31 117 VAL A C 1
ATOM 934 O O . VAL A 1 117 ? -21.922 20.234 12.242 1 92.31 117 VAL A O 1
ATOM 937 N N . PRO A 1 118 ? -19.781 20.141 11.773 1 93.69 118 PRO A N 1
ATOM 938 C CA . PRO A 1 118 ? -19.5 19.828 13.172 1 93.69 118 PRO A CA 1
ATOM 939 C C . PRO A 1 118 ? -19.859 20.969 14.117 1 93.69 118 PRO A C 1
ATOM 941 O O . PRO A 1 118 ? -20 22.109 13.688 1 93.69 118 PRO A O 1
ATOM 944 N N . HIS A 1 119 ? -20.031 20.578 15.406 1 95.06 119 HIS A N 1
ATOM 945 C CA . HIS A 1 119 ? -20.375 21.562 16.422 1 95.06 119 HIS A CA 1
ATOM 946 C C . HIS A 1 119 ? -19.109 22.141 17.078 1 95.06 119 HIS A C 1
ATOM 948 O O . HIS A 1 119 ? -18.062 21.516 17.047 1 95.06 119 HIS A O 1
ATOM 954 N N . LEU A 1 120 ? -19.359 23.328 17.641 1 96.25 120 LEU A N 1
ATOM 955 C CA . LEU A 1 120 ? -18.266 23.938 18.375 1 96.25 120 LEU A CA 1
ATOM 956 C C . LEU A 1 120 ? -17.766 23 19.469 1 96.25 120 LEU A C 1
ATOM 958 O O . LEU A 1 120 ? -18.547 22.375 20.172 1 96.25 120 LEU A O 1
ATOM 962 N N . HIS A 1 121 ? -16.422 22.891 19.547 1 96.56 121 HIS A N 1
ATOM 963 C CA . HIS A 1 121 ? -15.719 22.109 20.562 1 96.56 121 HIS A CA 1
ATOM 964 C C . HIS A 1 121 ? -15.852 20.609 20.312 1 96.56 121 HIS A C 1
ATOM 966 O O . HIS A 1 121 ? -15.391 19.797 21.109 1 96.56 121 HIS A O 1
ATOM 972 N N . GLN A 1 122 ? -16.422 20.25 19.219 1 95.31 122 GLN A N 1
ATOM 973 C CA . GLN A 1 122 ? -16.516 18.828 18.875 1 95.31 122 GLN A CA 1
ATOM 974 C C . GLN A 1 122 ? -15.156 18.266 18.484 1 95.31 122 GLN A C 1
ATOM 976 O O . GLN A 1 122 ? -14.391 18.922 17.781 1 95.31 122 GLN A O 1
ATOM 981 N N . ILE A 1 123 ? -14.898 17.094 19 1 96 123 ILE A N 1
ATOM 982 C CA . ILE A 1 123 ? -13.672 16.391 18.625 1 96 123 ILE A CA 1
ATOM 983 C C . ILE A 1 123 ? -13.859 15.711 17.266 1 96 123 ILE A C 1
ATOM 985 O O . ILE A 1 123 ? -14.906 15.125 17 1 96 123 ILE A O 1
ATOM 989 N N . VAL A 1 124 ? -12.875 15.859 16.406 1 96 124 VAL A N 1
ATOM 990 C CA . VAL A 1 124 ? -12.906 15.227 15.102 1 96 124 VAL A CA 1
ATOM 991 C C . VAL A 1 124 ? -11.633 14.414 14.883 1 96 124 VAL A C 1
ATOM 993 O O . VAL A 1 124 ? -10.555 14.805 15.352 1 96 124 VAL A O 1
ATOM 996 N N . ARG A 1 125 ? -11.719 13.258 14.258 1 95.5 125 ARG A N 1
ATOM 997 C CA . ARG A 1 125 ? -10.57 12.492 13.781 1 95.5 125 ARG A CA 1
ATOM 998 C C . ARG A 1 125 ? -10.117 12.977 12.406 1 95.5 125 ARG A C 1
ATOM 1000 O O . ARG A 1 125 ? -10.93 13.141 11.5 1 95.5 125 ARG A O 1
ATOM 1007 N N . LEU A 1 126 ? -8.805 13.156 12.281 1 96.06 126 LEU A N 1
ATOM 1008 C CA . LEU A 1 126 ? -8.258 13.758 11.07 1 96.06 126 LEU A CA 1
ATOM 1009 C C . LEU A 1 126 ? -7.297 12.805 10.375 1 96.06 126 LEU A C 1
ATOM 1011 O O . LEU A 1 126 ? -6.465 12.172 11.031 1 96.06 126 LEU A O 1
ATOM 1015 N N . LYS A 1 127 ? -7.449 12.625 9.102 1 95.44 127 LYS A N 1
ATOM 1016 C CA . LYS A 1 127 ? -6.441 12.078 8.195 1 95.44 127 LYS A CA 1
ATOM 1017 C C . LYS A 1 127 ? -5.977 13.125 7.195 1 95.44 127 LYS A C 1
ATOM 1019 O O . LYS A 1 127 ? -6.715 13.477 6.273 1 95.44 127 LYS A O 1
ATOM 1024 N N . ILE A 1 128 ? -4.77 13.633 7.402 1 95.75 128 ILE A N 1
ATOM 1025 C CA . ILE A 1 128 ? -4.234 14.695 6.566 1 95.75 128 ILE A CA 1
ATOM 1026 C C . ILE A 1 128 ? -3.262 14.117 5.543 1 95.75 128 ILE A C 1
ATOM 1028 O O . ILE A 1 128 ? -2.273 13.477 5.914 1 95.75 128 ILE A O 1
ATOM 1032 N N . PHE A 1 129 ? -3.516 14.336 4.273 1 93.38 129 PHE A N 1
ATOM 1033 C CA . PHE A 1 129 ? -2.707 13.742 3.213 1 93.38 129 PHE A CA 1
ATOM 1034 C C . PHE A 1 129 ? -1.752 14.773 2.621 1 93.38 129 PHE A C 1
ATOM 1036 O O . PHE A 1 129 ? -2.172 15.656 1.876 1 93.38 129 PHE A O 1
ATOM 1043 N N . LEU A 1 130 ? -0.514 14.672 2.996 1 91.06 130 LEU A N 1
ATOM 1044 C CA . LEU A 1 130 ? 0.516 15.594 2.527 1 91.06 130 LEU A CA 1
ATOM 1045 C C . LEU A 1 130 ? 1.162 15.078 1.245 1 91.06 130 LEU A C 1
ATOM 1047 O O . LEU A 1 130 ? 2.268 14.539 1.278 1 91.06 130 LEU A O 1
ATOM 1051 N N . ARG A 1 131 ? 0.584 15.359 0.13 1 78.38 131 ARG A N 1
ATOM 1052 C CA . ARG A 1 131 ? 0.974 14.82 -1.169 1 78.38 131 ARG A CA 1
ATOM 1053 C C . ARG A 1 131 ? 2.385 15.258 -1.542 1 78.38 131 ARG A C 1
ATOM 1055 O O . ARG A 1 131 ? 3.16 14.477 -2.094 1 78.38 131 ARG A O 1
ATOM 1062 N N . GLU A 1 132 ? 2.695 16.469 -1.145 1 77.75 132 GLU A N 1
ATOM 1063 C CA . GLU A 1 132 ? 4.012 17 -1.476 1 77.75 132 GLU A CA 1
ATOM 1064 C C . GLU A 1 132 ? 5.117 16.25 -0.739 1 77.75 132 GLU A C 1
ATOM 1066 O O . GLU A 1 132 ? 6.27 16.25 -1.177 1 77.75 132 GLU A O 1
ATOM 1071 N N . GLU A 1 133 ? 4.746 15.672 0.33 1 79.06 133 GLU A N 1
ATOM 1072 C CA . GLU A 1 133 ? 5.73 14.961 1.143 1 79.06 133 GLU A CA 1
ATOM 1073 C C . GLU A 1 133 ? 5.531 13.453 1.052 1 79.06 133 GLU A C 1
ATOM 1075 O O . GLU A 1 133 ? 6.172 12.695 1.779 1 79.06 133 GLU A O 1
ATOM 1080 N N . ALA A 1 134 ? 4.691 13.016 0.179 1 78.06 134 ALA A N 1
ATOM 1081 C CA . ALA A 1 134 ? 4.336 11.602 0.083 1 78.06 134 ALA A CA 1
ATOM 1082 C C . ALA A 1 134 ? 4.113 11 1.467 1 78.06 134 ALA A C 1
ATOM 1084 O O . ALA A 1 134 ? 4.637 9.922 1.772 1 78.06 134 ALA A O 1
ATOM 1085 N N . SER A 1 135 ? 3.408 11.703 2.295 1 86 135 SER A N 1
ATOM 1086 C CA . SER A 1 135 ? 3.129 11.289 3.666 1 86 135 SER A CA 1
ATOM 1087 C C . SER A 1 135 ? 1.702 11.648 4.07 1 86 135 SER A C 1
ATOM 1089 O O . SER A 1 135 ? 0.943 12.195 3.27 1 86 135 SER A O 1
ATOM 1091 N N . ALA A 1 136 ? 1.33 11.109 5.27 1 91.5 136 ALA A N 1
ATOM 1092 C CA . ALA A 1 136 ? 0.005 11.398 5.812 1 91.5 136 ALA A CA 1
ATOM 1093 C C . ALA A 1 136 ? 0.025 11.375 7.34 1 91.5 136 ALA A C 1
ATOM 1095 O O . ALA A 1 136 ? 0.896 10.75 7.949 1 91.5 136 ALA A O 1
ATOM 1096 N N . ILE A 1 137 ? -0.934 12.102 7.918 1 93.62 137 ILE A N 1
ATOM 1097 C CA . ILE A 1 137 ? -0.987 12.258 9.367 1 93.62 137 ILE A CA 1
ATOM 1098 C C . ILE A 1 137 ? -2.361 11.836 9.883 1 93.62 137 ILE A C 1
ATOM 1100 O O . ILE A 1 137 ? -3.385 12.164 9.281 1 93.62 137 ILE A O 1
ATOM 1104 N N . TYR A 1 138 ? -2.383 11 10.867 1 95.19 138 TYR A N 1
ATOM 1105 C CA . TYR A 1 138 ? -3.562 10.602 11.633 1 95.19 138 TYR A CA 1
ATOM 1106 C C . TYR A 1 138 ? -3.559 11.242 13.016 1 95.19 138 TYR A C 1
ATOM 1108 O O . TYR A 1 138 ? -2.656 11 13.82 1 95.19 138 TYR A O 1
ATOM 1116 N N . CYS A 1 139 ? -4.613 12.07 13.328 1 96.12 139 CYS A N 1
ATOM 1117 C CA . CYS A 1 139 ? -4.648 12.789 14.594 1 96.12 139 CYS A CA 1
ATOM 1118 C C . CYS A 1 139 ? -6.066 13.227 14.938 1 96.12 139 CYS A C 1
ATOM 1120 O O . CYS A 1 139 ? -7.016 12.875 14.234 1 96.12 139 CYS A O 1
ATOM 1122 N N . TYR A 1 140 ? -6.211 13.883 16.094 1 96.44 140 TYR A N 1
ATOM 1123 C CA . TYR A 1 140 ? -7.508 14.414 16.5 1 96.44 140 TYR A CA 1
ATOM 1124 C C . TYR A 1 140 ? -7.465 15.93 16.609 1 96.44 140 TYR A C 1
ATOM 1126 O O . TYR A 1 140 ? -6.48 16.5 17.094 1 96.44 140 TYR A O 1
ATOM 1134 N N . GLY A 1 141 ? -8.445 16.5 16.109 1 96.81 141 GLY A N 1
ATOM 1135 C CA . GLY A 1 141 ? -8.656 17.938 16.234 1 96.81 141 GLY A CA 1
ATOM 1136 C C . GLY A 1 141 ? -9.93 18.281 16.984 1 96.81 141 GLY A C 1
ATOM 1137 O O . GLY A 1 141 ? -10.758 17.422 17.25 1 96.81 141 GLY A O 1
ATOM 1138 N N . GLN A 1 142 ? -9.992 19.547 17.375 1 97.12 142 GLN A N 1
ATOM 1139 C CA . GLN A 1 142 ? -11.18 20.094 18.016 1 97.12 142 GLN A CA 1
ATOM 1140 C C . GLN A 1 142 ? -11.633 21.391 17.328 1 97.12 142 GLN A C 1
ATOM 1142 O O . GLN A 1 142 ? -10.805 22.25 17.016 1 97.12 142 GLN A O 1
ATOM 1147 N N . VAL A 1 143 ? -12.984 21.469 17.141 1 97.62 143 VAL A N 1
ATOM 1148 C CA . VAL A 1 143 ? -13.523 22.641 16.469 1 97.62 143 VAL A CA 1
ATOM 1149 C C . VAL A 1 143 ? -13.359 23.875 17.359 1 97.62 143 VAL A C 1
ATOM 1151 O O . VAL A 1 143 ? -13.883 23.922 18.469 1 97.62 143 VAL A O 1
ATOM 1154 N N . LYS A 1 144 ? -12.594 24.781 16.875 1 97.56 144 LYS A N 1
ATOM 1155 C CA . LYS A 1 144 ? -12.305 26 17.641 1 97.56 144 LYS A CA 1
ATOM 1156 C C . LYS A 1 144 ? -13.227 27.141 17.203 1 97.56 144 LYS A C 1
ATOM 1158 O O . LYS A 1 144 ? -13.633 27.953 18.047 1 97.56 144 LYS A O 1
ATOM 1163 N N . GLN A 1 145 ? -13.453 27.188 15.93 1 97.5 145 GLN A N 1
ATOM 1164 C CA . GLN A 1 145 ? -14.227 28.312 15.383 1 97.5 145 GLN A CA 1
ATOM 1165 C C . GLN A 1 145 ? -15.016 27.875 14.148 1 97.5 145 GLN A C 1
ATOM 1167 O O . GLN A 1 145 ? -14.539 27.078 13.344 1 97.5 145 GLN A O 1
ATOM 1172 N N . LEU A 1 146 ? -16.266 28.391 14.047 1 96.94 146 LEU A N 1
ATOM 1173 C CA . LEU A 1 146 ? -17.109 28.234 12.875 1 96.94 146 LEU A CA 1
ATOM 1174 C C . LEU A 1 146 ? -17.469 29.594 12.289 1 96.94 146 LEU A C 1
ATOM 1176 O O . LEU A 1 146 ? -17.969 30.469 12.992 1 96.94 146 LEU A O 1
ATOM 1180 N N . GLU A 1 147 ? -17.141 29.75 11.055 1 96 147 GLU A N 1
ATOM 1181 C CA . GLU A 1 147 ? -17.422 31.031 10.398 1 96 147 GLU A CA 1
ATOM 1182 C C . GLU A 1 147 ? -18.203 30.812 9.094 1 96 147 GLU A C 1
ATOM 1184 O O . GLU A 1 147 ? -17.641 30.312 8.117 1 96 147 GLU A O 1
ATOM 1189 N N . PRO A 1 148 ? -19.438 31.219 9.102 1 93.12 148 PRO A N 1
ATOM 1190 C CA . PRO A 1 148 ? -20.203 31.109 7.855 1 93.12 148 PRO A CA 1
ATOM 1191 C C . PRO A 1 148 ? -19.578 31.891 6.707 1 93.12 148 PRO A C 1
ATOM 1193 O O . PRO A 1 148 ? -19.031 32.969 6.93 1 93.12 148 PRO A O 1
ATOM 1196 N N . SER A 1 149 ? -19.516 31.266 5.582 1 92.19 149 SER A N 1
ATOM 1197 C CA . SER A 1 149 ? -19.047 31.922 4.371 1 92.19 149 SER A CA 1
ATOM 1198 C C . SER A 1 149 ? -20.016 31.719 3.213 1 92.19 149 SER A C 1
ATOM 1200 O O . SER A 1 149 ? -20.984 30.984 3.338 1 92.19 149 SER A O 1
ATOM 1202 N N . GLU A 1 150 ? -19.719 32.438 2.088 1 90.38 150 GLU A N 1
ATOM 1203 C CA . GLU A 1 150 ? -20.578 32.375 0.901 1 90.38 150 GLU A CA 1
ATOM 1204 C C . GLU A 1 150 ? -20.656 30.938 0.362 1 90.38 150 GLU A C 1
ATOM 1206 O O . GLU A 1 150 ? -21.703 30.516 -0.134 1 90.38 150 GLU A O 1
ATOM 1211 N N . HIS A 1 151 ? -19.656 30.219 0.546 1 89.44 151 HIS A N 1
ATOM 1212 C CA . HIS A 1 151 ? -19.578 28.906 -0.081 1 89.44 151 HIS A CA 1
ATOM 1213 C C . HIS A 1 151 ? -19.719 27.781 0.952 1 89.44 151 HIS A C 1
ATOM 1215 O O . HIS A 1 151 ? -19.562 26.609 0.626 1 89.44 151 HIS A O 1
ATOM 1221 N N . GLY A 1 152 ? -20.062 28.219 2.182 1 92.75 152 GLY A N 1
ATOM 1222 C CA . GLY A 1 152 ? -20.172 27.234 3.252 1 92.75 152 GLY A CA 1
ATOM 1223 C C . GLY A 1 152 ? -19.688 27.766 4.59 1 92.75 152 GLY A C 1
ATOM 1224 O O . GLY A 1 152 ? -19.922 28.922 4.926 1 92.75 152 GLY A O 1
ATOM 1225 N N . THR A 1 153 ? -19.188 26.844 5.375 1 95.69 153 THR A N 1
ATOM 1226 C CA . THR A 1 153 ? -18.703 27.219 6.703 1 95.69 153 THR A CA 1
ATOM 1227 C C . THR A 1 153 ? -17.203 26.953 6.832 1 95.69 153 THR A C 1
ATOM 1229 O O . THR A 1 153 ? -16.734 25.875 6.5 1 95.69 153 THR A O 1
ATOM 1232 N N . HIS A 1 154 ? -16.484 27.984 7.219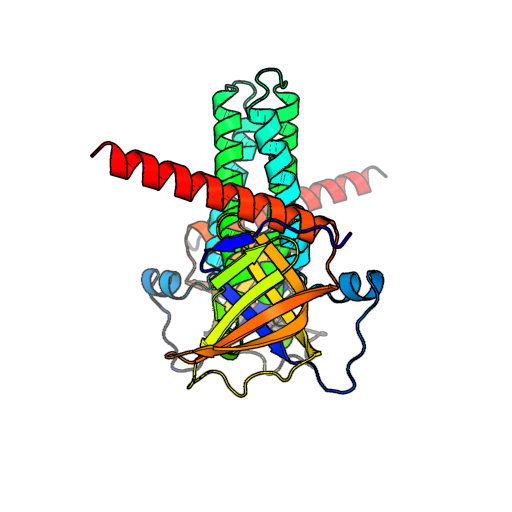 1 96.62 154 HIS A N 1
ATOM 1233 C CA . HIS A 1 154 ? -15.078 27.797 7.586 1 96.62 154 HIS A CA 1
ATOM 1234 C C . HIS A 1 154 ? -14.953 27.172 8.969 1 96.62 154 HIS A C 1
ATOM 1236 O O . HIS A 1 154 ? -15.438 27.719 9.961 1 96.62 154 HIS A O 1
ATOM 1242 N N . VAL A 1 155 ? -14.328 26 8.961 1 97.06 155 VAL A N 1
ATOM 1243 C CA . VAL A 1 155 ? -14.164 25.281 10.219 1 97.06 155 VAL A CA 1
ATOM 1244 C C . VAL A 1 155 ? -12.695 25.328 10.648 1 97.06 155 VAL A C 1
ATOM 1246 O O . VAL A 1 155 ? -11.828 24.797 9.953 1 97.06 155 VAL A O 1
ATOM 1249 N N . MET A 1 156 ? -12.43 25.953 11.727 1 97.69 156 MET A N 1
ATOM 1250 C CA . MET A 1 156 ? -11.07 26.016 12.273 1 97.69 156 MET A CA 1
ATOM 1251 C C . MET A 1 156 ? -10.875 24.953 13.352 1 97.69 156 MET A C 1
ATOM 1253 O O . MET A 1 156 ? -11.664 24.859 14.289 1 97.69 156 MET A O 1
ATOM 1257 N N . LEU A 1 157 ? -9.844 24.156 13.148 1 97.56 157 LEU A N 1
ATOM 1258 C CA . LEU A 1 157 ? -9.562 23.062 14.07 1 97.56 157 LEU A CA 1
ATOM 1259 C C . LEU A 1 157 ? -8.203 23.25 14.734 1 97.56 157 LEU A C 1
ATOM 1261 O O . LEU A 1 157 ? -7.223 23.594 14.07 1 97.56 157 LEU A O 1
ATOM 1265 N N . ASP A 1 158 ? -8.141 23.078 16.031 1 97.44 158 ASP A N 1
ATOM 1266 C CA . ASP A 1 158 ? -6.875 22.891 16.734 1 97.44 158 ASP A CA 1
ATOM 1267 C C . ASP A 1 158 ? -6.516 21.422 16.859 1 97.44 158 ASP A C 1
ATOM 1269 O O . ASP A 1 158 ? -7.383 20.578 17.141 1 97.44 158 ASP A O 1
ATOM 1273 N N . TYR A 1 159 ? -5.27 21.172 16.625 1 97.25 159 TYR A N 1
ATOM 1274 C CA . TYR A 1 159 ? -4.848 19.797 16.906 1 97.25 159 TYR A CA 1
ATOM 1275 C C . TYR A 1 159 ? -4.805 19.562 18.422 1 97.25 159 TYR A C 1
ATOM 1277 O O . TYR A 1 159 ? -4.047 20.219 19.141 1 97.25 159 TYR A O 1
ATOM 1285 N N . VAL A 1 160 ? -5.535 18.641 18.875 1 96.56 160 VAL A N 1
ATOM 1286 C CA . VAL A 1 160 ? -5.602 18.438 20.328 1 96.56 160 VAL A CA 1
ATOM 1287 C C . VAL A 1 160 ? -4.871 17.156 20.703 1 96.56 160 VAL A C 1
ATOM 1289 O O . VAL A 1 160 ? -4.512 16.953 21.859 1 96.56 160 VAL A O 1
ATOM 1292 N N . ARG A 1 161 ? -4.695 16.219 19.781 1 95.94 161 ARG A N 1
ATOM 1293 C CA . ARG A 1 161 ? -3.885 15.023 19.953 1 95.94 161 ARG A CA 1
ATOM 1294 C C . ARG A 1 161 ? -3.129 14.688 18.672 1 95.94 161 ARG A C 1
ATOM 1296 O O . ARG A 1 161 ? -3.73 14.258 17.688 1 95.94 161 ARG A O 1
ATOM 1303 N N . ILE A 1 162 ? -1.843 14.906 18.75 1 94.81 162 ILE A N 1
ATOM 1304 C CA . ILE A 1 162 ? -0.983 14.703 17.594 1 94.81 162 ILE A CA 1
ATOM 1305 C C . ILE A 1 162 ? 0.405 14.258 18.047 1 94.81 162 ILE A C 1
ATOM 1307 O O . ILE A 1 162 ? 0.906 14.727 19.078 1 94.81 162 ILE A O 1
ATOM 1311 N N . ARG A 1 163 ? 0.986 13.305 17.312 1 92.88 163 ARG A N 1
ATOM 1312 C CA . ARG A 1 163 ? 2.34 12.867 17.641 1 92.88 163 ARG A CA 1
ATOM 1313 C C . ARG A 1 163 ? 3.357 13.961 17.328 1 92.88 163 ARG A C 1
ATOM 1315 O O . ARG A 1 163 ? 3.172 14.734 16.375 1 92.88 163 ARG A O 1
ATOM 1322 N N . GLU A 1 164 ? 4.422 13.922 18 1 91.94 164 GLU A N 1
ATOM 1323 C CA . GLU A 1 164 ? 5.465 14.914 17.797 1 91.94 164 GLU A CA 1
ATOM 1324 C C . GLU A 1 164 ? 6.043 14.82 16.375 1 91.94 164 GLU A C 1
ATOM 1326 O O . GLU A 1 164 ? 6.242 15.844 15.719 1 91.94 164 GLU A O 1
ATOM 1331 N N . ASP A 1 165 ? 6.324 13.648 15.969 1 88.06 165 ASP A N 1
ATOM 1332 C CA . ASP A 1 165 ? 6.871 13.445 14.625 1 88.06 165 ASP A CA 1
ATOM 1333 C C . ASP A 1 165 ? 5.922 13.977 13.555 1 88.06 165 ASP A C 1
ATOM 1335 O O . ASP A 1 165 ? 6.359 14.492 12.531 1 88.06 165 ASP A O 1
ATOM 1339 N N . ASP A 1 166 ? 4.637 13.828 13.797 1 91.94 166 ASP A N 1
ATOM 1340 C CA . ASP A 1 166 ? 3.639 14.312 12.852 1 91.94 166 ASP A CA 1
ATOM 1341 C C . ASP A 1 166 ? 3.586 15.836 12.844 1 91.94 166 ASP A C 1
ATOM 1343 O O . ASP A 1 166 ? 3.445 16.453 11.781 1 91.94 166 ASP A O 1
ATOM 1347 N N . ARG A 1 167 ? 3.76 16.406 13.992 1 92.69 167 ARG A N 1
ATOM 1348 C CA . ARG A 1 167 ? 3.812 17.859 14.062 1 92.69 167 ARG A CA 1
ATOM 1349 C C . ARG A 1 167 ? 5.02 18.406 13.305 1 92.69 167 ARG A C 1
ATOM 1351 O O . ARG A 1 167 ? 4.914 19.391 12.578 1 92.69 167 ARG A O 1
ATOM 1358 N N . GLU A 1 168 ? 6.062 17.719 13.5 1 90.12 168 GLU A N 1
ATOM 1359 C CA . GLU A 1 168 ? 7.273 18.109 12.781 1 90.12 168 GLU A CA 1
ATOM 1360 C C . GLU A 1 168 ? 7.07 18.016 11.273 1 90.12 168 GLU A C 1
ATOM 1362 O O . GLU A 1 168 ? 7.531 18.891 10.523 1 90.12 168 GLU A O 1
ATOM 1367 N N . LEU A 1 169 ? 6.395 17.031 10.875 1 89.56 169 LEU A N 1
ATOM 1368 C CA . LEU A 1 169 ? 6.094 16.844 9.461 1 89.56 169 LEU A CA 1
ATOM 1369 C C . LEU A 1 169 ? 5.238 18 8.93 1 89.56 169 LEU A C 1
ATOM 1371 O O . LEU A 1 169 ? 5.465 18.484 7.824 1 89.56 169 LEU A O 1
ATOM 1375 N N . LEU A 1 170 ? 4.277 18.422 9.711 1 92.94 170 LEU A N 1
ATOM 1376 C CA . LEU A 1 170 ? 3.422 19.531 9.328 1 92.94 170 LEU A CA 1
ATOM 1377 C C . LEU A 1 170 ? 4.238 20.812 9.172 1 92.94 170 LEU A C 1
ATOM 1379 O O . LEU A 1 170 ? 4.02 21.578 8.234 1 92.94 170 LEU A O 1
ATOM 1383 N N . VAL A 1 171 ? 5.141 20.984 10.086 1 93.06 171 VAL A N 1
ATOM 1384 C CA . VAL A 1 171 ? 6.016 22.156 10.023 1 93.06 171 VAL A CA 1
ATOM 1385 C C . VAL A 1 171 ? 6.82 22.125 8.727 1 93.06 171 VAL A C 1
ATOM 1387 O O . VAL A 1 171 ? 6.832 23.094 7.969 1 93.06 171 VAL A O 1
ATOM 1390 N N . ARG A 1 172 ? 7.41 21.031 8.5 1 88.56 172 ARG A N 1
ATOM 1391 C CA . ARG A 1 172 ? 8.234 20.875 7.309 1 88.56 172 ARG A CA 1
ATOM 1392 C C . ARG A 1 172 ? 7.414 21.094 6.039 1 88.56 172 ARG A C 1
ATOM 1394 O O . ARG A 1 172 ? 7.836 21.812 5.137 1 88.56 172 ARG A O 1
ATOM 1401 N N . ALA A 1 173 ? 6.305 20.453 5.973 1 89.81 173 ALA A N 1
ATOM 1402 C CA . ALA A 1 173 ? 5.445 20.562 4.797 1 89.81 173 ALA A CA 1
ATOM 1403 C C . ALA A 1 173 ? 5.004 22 4.566 1 89.81 173 ALA A C 1
ATOM 1405 O O . ALA A 1 173 ? 5.016 22.5 3.432 1 89.81 173 ALA A O 1
ATOM 1406 N N . SER A 1 174 ? 4.586 22.672 5.641 1 92.75 174 SER A N 1
ATOM 1407 C CA . SER A 1 174 ? 4.117 24.047 5.523 1 92.75 174 SER A CA 1
ATOM 1408 C C . SER A 1 174 ? 5.23 24.969 5.039 1 92.75 174 SER A C 1
ATOM 1410 O O . SER A 1 174 ? 4.996 25.859 4.215 1 92.75 174 SER A O 1
ATOM 1412 N N . LEU A 1 175 ? 6.402 24.719 5.535 1 91.5 175 LEU A N 1
ATOM 1413 C CA . LEU A 1 175 ? 7.551 25.531 5.125 1 91.5 175 LEU A CA 1
ATOM 1414 C C . LEU A 1 175 ? 7.891 25.281 3.658 1 91.5 175 LEU A C 1
ATOM 1416 O O . LEU A 1 175 ? 8.188 26.219 2.922 1 91.5 175 LEU A O 1
ATOM 1420 N N . HIS A 1 176 ? 7.867 24.062 3.238 1 90.19 176 HIS A N 1
ATOM 1421 C CA . HIS A 1 176 ? 8.133 23.688 1.853 1 90.19 176 HIS A CA 1
ATOM 1422 C C . HIS A 1 176 ? 7.137 24.344 0.903 1 90.19 176 HIS A C 1
ATOM 1424 O O . HIS A 1 176 ? 7.523 24.891 -0.132 1 90.19 176 HIS A O 1
ATOM 1430 N N . ILE A 1 177 ? 5.91 24.359 1.25 1 90.06 177 ILE A N 1
ATOM 1431 C CA . ILE A 1 177 ? 4.852 24.953 0.435 1 90.06 177 ILE A CA 1
ATOM 1432 C C . ILE A 1 177 ? 5.039 26.469 0.356 1 90.06 177 ILE A C 1
ATOM 1434 O O . ILE A 1 177 ? 4.891 27.062 -0.714 1 90.06 177 ILE A O 1
ATOM 1438 N N . GLN A 1 178 ? 5.352 26.969 1.475 1 90.56 178 GLN A N 1
ATOM 1439 C CA . GLN A 1 178 ? 5.59 28.406 1.506 1 90.56 178 GLN A CA 1
ATOM 1440 C C . GLN A 1 178 ? 6.742 28.797 0.585 1 90.56 178 GLN A C 1
ATOM 1442 O O . GLN A 1 178 ? 6.652 29.781 -0.156 1 90.56 178 GLN A O 1
ATOM 1447 N N . SER A 1 179 ? 7.793 28.031 0.708 1 90.94 179 SER A N 1
ATOM 1448 C CA . SER A 1 179 ? 8.961 28.297 -0.124 1 90.94 179 SER A CA 1
ATOM 1449 C C . SER A 1 179 ? 8.617 28.203 -1.607 1 90.94 179 SER A C 1
ATOM 1451 O O . SER A 1 179 ? 9.039 29.047 -2.4 1 90.94 179 SER A O 1
ATOM 1453 N N . LYS A 1 180 ? 7.883 27.234 -1.973 1 89.19 180 LYS A N 1
ATOM 1454 C CA . LYS A 1 180 ? 7.469 27.047 -3.361 1 89.19 180 LYS A CA 1
ATOM 1455 C C . LYS A 1 180 ? 6.598 28.203 -3.828 1 89.19 180 LYS A C 1
ATOM 1457 O O . LYS A 1 180 ? 6.754 28.703 -4.949 1 89.19 180 LYS A O 1
ATOM 1462 N N . GLN A 1 181 ? 5.688 28.656 -3.012 1 89.5 181 GLN A N 1
ATOM 1463 C CA . GLN A 1 181 ? 4.793 29.766 -3.354 1 89.5 181 GLN A CA 1
ATOM 1464 C C . GLN A 1 181 ? 5.57 31.062 -3.543 1 89.5 181 GLN A C 1
ATOM 1466 O O . GLN A 1 181 ? 5.254 31.859 -4.434 1 89.5 181 GLN A O 1
ATOM 1471 N N . LEU A 1 182 ? 6.57 31.281 -2.697 1 90.06 182 LEU A N 1
ATOM 1472 C CA . LEU A 1 182 ? 7.391 32.469 -2.787 1 90.06 182 LEU A CA 1
ATOM 1473 C C . LEU A 1 182 ? 8.211 32.469 -4.074 1 90.06 182 LEU A C 1
ATOM 1475 O O . LEU A 1 182 ? 8.352 33.531 -4.723 1 90.06 182 LEU A O 1
ATOM 1479 N N . LYS A 1 183 ? 8.711 31.297 -4.418 1 89.31 183 LYS A N 1
ATOM 1480 C CA . LYS A 1 183 ? 9.477 31.172 -5.652 1 89.31 183 LYS A CA 1
ATOM 1481 C C . LYS A 1 183 ? 8.594 31.438 -6.875 1 89.31 183 LYS A C 1
ATOM 1483 O O . LYS A 1 183 ? 9.008 32.156 -7.797 1 89.31 183 LYS A O 1
ATOM 1488 N N . LEU A 1 184 ? 7.445 30.984 -6.844 1 86.62 184 LEU A N 1
ATOM 1489 C CA . LEU A 1 184 ? 6.516 31.172 -7.949 1 86.62 184 LEU A CA 1
ATOM 1490 C C . LEU A 1 184 ? 6.117 32.656 -8.086 1 86.62 184 LEU A C 1
ATOM 1492 O O . LEU A 1 184 ? 6.035 33.156 -9.195 1 86.62 184 LEU A O 1
ATOM 1496 N N . ARG A 1 185 ? 5.938 33.406 -7.043 1 86.62 185 ARG A N 1
ATOM 1497 C CA . ARG A 1 185 ? 5.578 34.812 -7.055 1 86.62 185 ARG A CA 1
ATOM 1498 C C . ARG A 1 185 ? 6.73 35.656 -7.578 1 86.62 185 ARG A C 1
ATOM 1500 O O . ARG A 1 185 ? 6.512 36.625 -8.312 1 86.62 185 ARG A O 1
ATOM 1507 N N . ALA A 1 186 ? 7.914 35.188 -7.215 1 88.5 186 ALA A N 1
ATOM 1508 C CA . ALA A 1 186 ? 9.094 35.938 -7.684 1 88.5 186 ALA A CA 1
ATOM 1509 C C . ALA A 1 186 ? 9.273 35.781 -9.188 1 88.5 186 ALA A C 1
ATOM 1511 O O . ALA A 1 186 ? 9.625 36.719 -9.883 1 88.5 186 ALA A O 1
ATOM 1512 N N . GLN A 1 187 ? 9.039 34.625 -9.641 1 87.81 187 GLN A N 1
ATOM 1513 C CA . GLN A 1 187 ? 9.148 34.375 -11.07 1 87.81 187 GLN A CA 1
ATOM 1514 C C . GLN A 1 187 ? 8.078 35.125 -11.844 1 87.81 187 GLN A C 1
ATOM 1516 O O . GLN A 1 187 ? 8.328 35.594 -12.961 1 87.81 187 GLN A O 1
ATOM 1521 N N . ASP A 1 188 ? 6.934 35.312 -11.281 1 85.75 188 ASP A N 1
ATOM 1522 C CA . ASP A 1 188 ? 5.836 36.062 -11.906 1 85.75 188 ASP A CA 1
ATOM 1523 C C . ASP A 1 188 ? 6.121 37.562 -11.938 1 85.75 188 ASP A C 1
ATOM 1525 O O . ASP A 1 188 ? 5.66 38.25 -12.836 1 85.75 188 ASP A O 1
ATOM 1529 N N . ARG A 1 189 ? 6.875 38 -10.992 1 84.44 189 ARG A N 1
ATOM 1530 C CA . ARG A 1 189 ? 7.23 39.406 -10.945 1 84.44 189 ARG A CA 1
ATOM 1531 C C . ARG A 1 189 ? 8.312 39.719 -11.969 1 84.44 189 ARG A C 1
ATOM 1533 O O . ARG A 1 189 ? 8.383 40.844 -12.461 1 84.44 189 ARG A O 1
ATOM 1540 N N . GLN A 1 190 ? 9.102 38.75 -12.305 1 77.69 190 GLN A N 1
ATOM 1541 C CA . GLN A 1 190 ? 10.164 39 -13.289 1 77.69 190 GLN A CA 1
ATOM 1542 C C . GLN A 1 190 ? 9.641 38.812 -14.71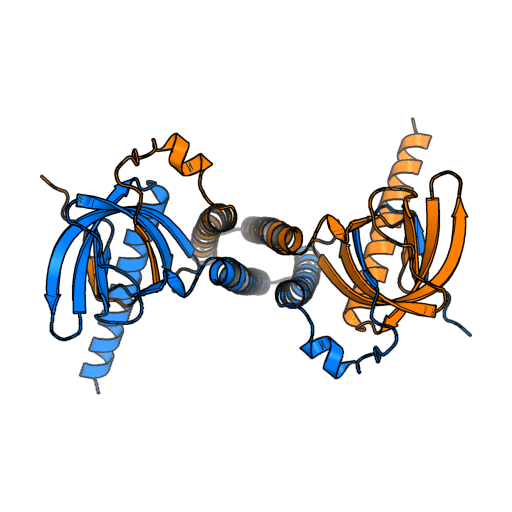1 1 77.69 190 GLN A C 1
ATOM 1544 O O . GLN A 1 190 ? 10.281 39.25 -15.672 1 77.69 190 GLN A O 1
ATOM 1549 N N . ARG A 1 191 ? 8.438 38.438 -14.875 1 63.38 191 ARG A N 1
ATOM 1550 C CA . ARG A 1 191 ? 7.855 38.406 -16.219 1 63.38 191 ARG A CA 1
ATOM 1551 C C . ARG A 1 191 ? 7.027 39.656 -16.469 1 63.38 191 ARG A C 1
ATOM 1553 O O . ARG A 1 191 ? 6.293 40.125 -15.586 1 63.38 191 ARG A O 1
ATOM 1560 N N . MET B 1 1 ? 2.277 31.328 26.812 1 34.56 1 MET B N 1
ATOM 1561 C CA . MET B 1 1 ? 2.422 31.938 25.5 1 34.56 1 MET B CA 1
ATOM 1562 C C . MET B 1 1 ? 2.08 30.922 24.406 1 34.56 1 MET B C 1
ATOM 1564 O O . MET B 1 1 ? 2.627 29.828 24.375 1 34.56 1 MET B O 1
ATOM 1568 N N . GLN B 1 2 ? 0.868 30.859 23.984 1 47.62 2 GLN B N 1
ATOM 1569 C CA . GLN B 1 2 ? 0.376 29.859 23.031 1 47.62 2 GLN B CA 1
ATOM 1570 C C . GLN B 1 2 ? 1.231 29.828 21.766 1 47.62 2 GLN B C 1
ATOM 1572 O O . GLN B 1 2 ? 1.467 30.875 21.141 1 47.62 2 GLN B O 1
ATOM 1577 N N . GLU B 1 3 ? 2.232 29.062 21.75 1 57.47 3 GLU B N 1
ATOM 1578 C CA . GLU B 1 3 ? 3.188 28.969 20.641 1 57.47 3 GLU B CA 1
ATOM 1579 C C . GLU B 1 3 ? 2.484 29.094 19.297 1 57.47 3 GLU B C 1
ATOM 1581 O O . GLU B 1 3 ? 1.516 28.375 19.031 1 57.47 3 GLU B O 1
ATOM 1586 N N . GLN B 1 4 ? 2.4 30.312 18.828 1 71.31 4 GLN B N 1
ATOM 1587 C CA . GLN B 1 4 ? 1.827 30.688 17.531 1 71.31 4 GLN B CA 1
ATOM 1588 C C . GLN B 1 4 ? 2.521 29.938 16.406 1 71.31 4 GLN B C 1
ATOM 1590 O O . GLN B 1 4 ? 3.742 30.016 16.25 1 71.31 4 GLN B O 1
ATOM 1595 N N . PHE B 1 5 ? 1.894 28.781 15.961 1 80.06 5 PHE B N 1
ATOM 1596 C CA . PHE B 1 5 ? 2.492 28.031 14.859 1 80.06 5 PHE B CA 1
ATOM 1597 C C . PHE B 1 5 ? 2.209 28.703 13.523 1 80.06 5 PHE B C 1
ATOM 1599 O O . PHE B 1 5 ? 1.148 29.312 13.344 1 80.06 5 PHE B O 1
ATOM 1606 N N . PHE B 1 6 ? 3.215 28.734 12.773 1 85.5 6 PHE B N 1
ATOM 1607 C CA . PHE B 1 6 ? 3.133 29.219 11.398 1 85.5 6 PHE B CA 1
ATOM 1608 C C . PHE B 1 6 ? 2.127 28.391 10.602 1 85.5 6 PHE B C 1
ATOM 1610 O O . PHE B 1 6 ? 1.979 27.188 10.828 1 85.5 6 PHE B O 1
ATOM 1617 N N . SER B 1 7 ? 1.25 29.172 9.789 1 90.06 7 SER B N 1
ATOM 1618 C CA . SER B 1 7 ? 0.31 28.484 8.914 1 90.06 7 SER B CA 1
ATOM 1619 C C . SER B 1 7 ? 0.441 28.969 7.473 1 90.06 7 SER B C 1
ATOM 1621 O O . SER B 1 7 ? 0.982 30.047 7.223 1 90.06 7 SER B O 1
ATOM 1623 N N . VAL B 1 8 ? 0.096 28.094 6.523 1 92.81 8 VAL B N 1
ATOM 1624 C CA . VAL B 1 8 ? 0.202 28.422 5.105 1 92.81 8 VAL B CA 1
ATOM 1625 C C . VAL B 1 8 ? -1.141 28.188 4.418 1 92.81 8 VAL B C 1
ATOM 1627 O O . VAL B 1 8 ? -1.863 27.25 4.766 1 92.81 8 VAL B O 1
ATOM 1630 N N . THR B 1 9 ? -1.478 29.062 3.486 1 93.44 9 THR B N 1
ATOM 1631 C CA . THR B 1 9 ? -2.666 28.859 2.668 1 93.44 9 THR B CA 1
ATOM 1632 C C . THR B 1 9 ? -2.406 27.828 1.581 1 93.44 9 THR B C 1
ATOM 1634 O O . THR B 1 9 ? -1.61 28.062 0.669 1 93.44 9 THR B O 1
ATOM 1637 N N . HIS B 1 10 ? -3.021 26.703 1.706 1 93 10 HIS B N 1
ATOM 1638 C CA . HIS B 1 10 ? -2.812 25.609 0.749 1 93 10 HIS B CA 1
ATOM 1639 C C . HIS B 1 10 ? -3.918 24.562 0.85 1 93 10 HIS B C 1
ATOM 1641 O O . HIS B 1 10 ? -4.285 24.156 1.951 1 93 10 HIS B O 1
ATOM 1647 N N . ALA B 1 11 ? -4.355 24.203 -0.355 1 92.81 11 ALA B N 1
ATOM 1648 C CA . ALA B 1 11 ? -5.41 23.203 -0.396 1 92.81 11 ALA B CA 1
ATOM 1649 C C . ALA B 1 11 ? -4.824 21.797 -0.302 1 92.81 11 ALA B C 1
ATOM 1651 O O . ALA B 1 11 ? -4.242 21.281 -1.267 1 92.81 11 ALA B O 1
ATOM 1652 N N . THR B 1 12 ? -4.977 21.188 0.854 1 91.75 12 THR B N 1
ATOM 1653 C CA . THR B 1 12 ? -4.539 19.828 1.129 1 91.75 12 THR B CA 1
ATOM 1654 C C . THR B 1 12 ? -5.73 18.938 1.469 1 91.75 12 THR B C 1
ATOM 1656 O O . THR B 1 12 ? -6.566 19.297 2.299 1 91.75 12 THR B O 1
ATOM 1659 N N . PRO B 1 13 ? -5.777 17.781 0.773 1 92.5 13 PRO B N 1
ATOM 1660 C CA . PRO B 1 13 ? -6.883 16.891 1.13 1 92.5 13 PRO B CA 1
ATOM 1661 C C . PRO B 1 13 ? -6.832 16.438 2.588 1 92.5 13 PRO B C 1
ATOM 1663 O O . PRO B 1 13 ? -5.754 16.141 3.109 1 92.5 13 PRO B O 1
ATOM 1666 N N . VAL B 1 14 ? -7.992 16.438 3.23 1 95.25 14 VAL B N 1
ATOM 1667 C CA . VAL B 1 14 ? -8.102 16.016 4.625 1 95.25 14 VAL B CA 1
ATOM 1668 C C . VAL B 1 14 ? -9.445 15.32 4.848 1 95.25 14 VAL B C 1
ATOM 1670 O O . VAL B 1 14 ? -10.477 15.773 4.352 1 95.25 14 VAL B O 1
ATOM 1673 N N . ASN B 1 15 ? -9.391 14.148 5.441 1 93.69 15 ASN B N 1
ATOM 1674 C CA . ASN B 1 15 ? -10.617 13.523 5.926 1 93.69 15 ASN B CA 1
ATOM 1675 C C . ASN B 1 15 ? -10.969 14 7.328 1 93.69 15 ASN B C 1
ATOM 1677 O O . ASN B 1 15 ? -10.125 14.008 8.227 1 93.69 15 ASN B O 1
ATOM 1681 N N . VAL B 1 16 ? -12.18 14.438 7.508 1 94.75 16 VAL B N 1
ATOM 1682 C CA . VAL B 1 16 ? -12.672 14.914 8.797 1 94.75 16 VAL B CA 1
ATOM 1683 C C . VAL B 1 16 ? -13.859 14.062 9.242 1 94.75 16 VAL B C 1
ATOM 1685 O O . VAL B 1 16 ? -14.898 14.031 8.578 1 94.75 16 VAL B O 1
ATOM 1688 N N . ILE B 1 17 ? -13.68 13.352 10.375 1 92.19 17 ILE B N 1
ATOM 1689 C CA . ILE B 1 17 ? -14.727 12.469 10.891 1 92.19 17 ILE B CA 1
ATOM 1690 C C . ILE B 1 17 ? -15.133 12.914 12.297 1 92.19 17 ILE B C 1
ATOM 1692 O O . ILE B 1 17 ? -14.383 12.711 13.258 1 92.19 17 ILE B O 1
ATOM 1696 N N . PRO B 1 18 ? -16.281 13.453 12.414 1 93.31 18 PRO B N 1
ATOM 1697 C CA . PRO B 1 18 ? -16.75 13.875 13.742 1 93.31 18 PRO B CA 1
ATOM 1698 C C . PRO B 1 18 ? -16.875 12.703 14.711 1 93.31 18 PRO B C 1
ATOM 1700 O O . PRO B 1 18 ? -17.391 11.641 14.344 1 93.31 18 PRO B O 1
ATOM 1703 N N . MET B 1 19 ? -16.359 12.906 15.906 1 92.44 19 MET B N 1
ATOM 1704 C CA . MET B 1 19 ? -16.438 11.875 16.938 1 92.44 19 MET B CA 1
ATOM 1705 C C . MET B 1 19 ? -17.75 12.016 17.719 1 92.44 19 MET B C 1
ATOM 1707 O O . MET B 1 19 ? -18.297 13.109 17.828 1 92.44 19 MET B O 1
ATOM 1711 N N . PRO B 1 20 ? -18.172 10.867 18.234 1 87.12 20 PRO B N 1
ATOM 1712 C CA . PRO B 1 20 ? -19.375 10.945 19.047 1 87.12 20 PRO B CA 1
ATOM 1713 C C . PRO B 1 20 ? -19.203 11.82 20.281 1 87.12 20 PRO B C 1
ATOM 1715 O O . PRO B 1 20 ? -18.062 12.055 20.719 1 87.12 20 PRO B O 1
ATOM 1718 N N . GLY B 1 21 ? -20.328 12.328 20.797 1 88.88 21 GLY B N 1
ATOM 1719 C CA . GLY B 1 21 ? -20.312 13.234 21.938 1 88.88 21 GLY B CA 1
ATOM 1720 C C . GLY B 1 21 ? -19.656 12.633 23.156 1 88.88 21 GLY B C 1
ATOM 1721 O O . GLY B 1 21 ? -19.125 13.359 24 1 88.88 21 GLY B O 1
ATOM 1722 N N . ASP B 1 22 ? -19.672 11.352 23.297 1 89.88 22 ASP B N 1
ATOM 1723 C CA . ASP B 1 22 ? -19.125 10.688 24.469 1 89.88 22 ASP B CA 1
ATOM 1724 C C . ASP B 1 22 ? -17.688 10.211 24.219 1 89.88 22 ASP B C 1
ATOM 1726 O O . ASP B 1 22 ? -17.125 9.469 25.016 1 89.88 22 ASP B O 1
ATOM 1730 N N . PHE B 1 23 ? -17.203 10.773 23.188 1 91.06 23 PHE B N 1
ATOM 1731 C CA . PHE B 1 23 ? -15.859 10.352 22.828 1 91.06 23 PHE B CA 1
ATOM 1732 C C . PHE B 1 23 ? -14.828 10.961 23.766 1 91.06 23 PHE B C 1
ATOM 1734 O O . PHE B 1 23 ? -14.922 12.133 24.125 1 91.06 23 PHE B O 1
ATOM 1741 N N . HIS B 1 24 ? -13.828 10.148 24.156 1 92.06 24 HIS B N 1
ATOM 1742 C CA . HIS B 1 24 ? -12.711 10.609 24.953 1 92.06 24 HIS B CA 1
ATOM 1743 C C . HIS B 1 24 ? -11.406 10.578 24.156 1 92.06 24 HIS B C 1
ATOM 1745 O O . HIS B 1 24 ? -11.078 9.562 23.547 1 92.06 24 HIS B O 1
ATOM 1751 N N . LEU B 1 25 ? -10.742 11.656 24.25 1 93.81 25 LEU B N 1
ATOM 1752 C CA . LEU B 1 25 ? -9.461 11.781 23.562 1 93.81 25 LEU B CA 1
ATOM 1753 C C . LEU B 1 25 ? -8.477 10.719 24.047 1 93.81 25 LEU B C 1
ATOM 1755 O O . LEU B 1 25 ? -8.258 10.578 25.25 1 93.81 25 LEU B O 1
ATOM 1759 N N . PRO B 1 26 ? -7.93 9.992 23.125 1 92.94 26 PRO B N 1
ATOM 1760 C CA . PRO B 1 26 ? -6.969 8.969 23.547 1 92.94 26 PRO B CA 1
ATOM 1761 C C . PRO B 1 26 ? -5.664 9.57 24.062 1 92.94 26 PRO B C 1
ATOM 1763 O O . PRO B 1 26 ? -5.336 10.719 23.75 1 92.94 26 PRO B O 1
ATOM 1766 N N . SER B 1 27 ? -4.988 8.773 24.906 1 94.56 27 SER B N 1
ATOM 1767 C CA . SER B 1 27 ? -3.611 9.133 25.234 1 94.56 27 SER B CA 1
ATOM 1768 C C . SER B 1 27 ? -2.709 9.047 24 1 94.56 27 SER B C 1
ATOM 1770 O O . SER B 1 27 ? -3.115 8.531 22.969 1 94.56 27 SER B O 1
ATOM 1772 N N . LEU B 1 28 ? -1.558 9.594 24.125 1 92.75 28 LEU B N 1
ATOM 1773 C CA . LEU B 1 28 ? -0.602 9.516 23.031 1 92.75 28 LEU B CA 1
ATOM 1774 C C . LEU B 1 28 ? -0.271 8.062 22.703 1 92.75 28 LEU B C 1
ATOM 1776 O O . LEU B 1 28 ? -0.131 7.703 21.531 1 92.75 28 LEU B O 1
ATOM 1780 N N . GLU B 1 29 ? -0.184 7.281 23.734 1 91.31 29 GLU B N 1
ATOM 1781 C CA . GLU B 1 29 ? 0.085 5.859 23.547 1 91.31 29 GLU B CA 1
ATOM 1782 C C . GLU B 1 29 ? -1.073 5.164 22.844 1 91.31 29 GLU B C 1
ATOM 1784 O O . GLU B 1 29 ? -0.857 4.355 21.938 1 91.31 29 GLU B O 1
ATOM 1789 N N . ALA B 1 30 ? -2.271 5.527 23.266 1 90 30 ALA B N 1
ATOM 1790 C CA . ALA B 1 30 ? -3.463 4.945 22.641 1 90 30 ALA B CA 1
ATOM 1791 C C . ALA B 1 30 ? -3.596 5.383 21.188 1 90 30 ALA B C 1
ATOM 1793 O O . ALA B 1 30 ? -4.035 4.605 20.344 1 90 30 ALA B O 1
ATOM 1794 N N . LEU B 1 31 ? -3.211 6.629 20.906 1 92.88 31 LEU B N 1
ATOM 1795 C CA . LEU B 1 31 ? -3.215 7.129 19.531 1 92.88 31 LEU B CA 1
ATOM 1796 C C . LEU B 1 31 ? -2.258 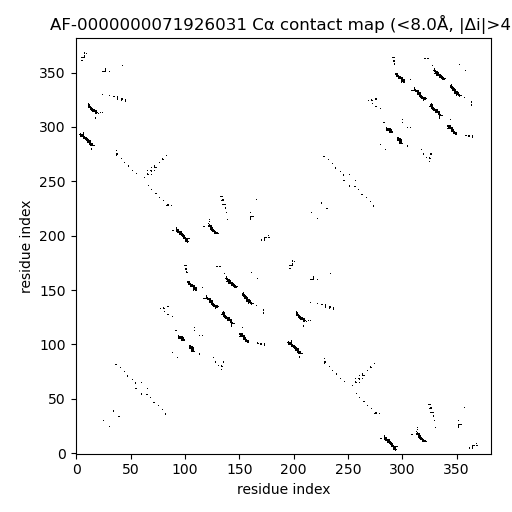6.324 18.656 1 92.88 31 LEU B C 1
ATOM 1798 O O . LEU B 1 31 ? -2.609 5.934 17.547 1 92.88 31 LEU B O 1
ATOM 1802 N N . GLU B 1 32 ? -1.113 6.008 19.109 1 88.88 32 GLU B N 1
ATOM 1803 C CA . GLU B 1 32 ? -0.125 5.223 18.375 1 88.88 32 GLU B CA 1
ATOM 1804 C C . GLU B 1 32 ? -0.65 3.824 18.062 1 88.88 32 GLU B C 1
ATOM 1806 O O . GLU B 1 32 ? -0.41 3.295 16.984 1 88.88 32 GLU B O 1
ATOM 1811 N N . ALA B 1 33 ? -1.367 3.344 19.031 1 86.56 33 ALA B N 1
ATOM 1812 C CA . ALA B 1 33 ? -1.91 1.997 18.875 1 86.56 33 ALA B CA 1
ATOM 1813 C C . ALA B 1 33 ? -3.051 1.981 17.859 1 86.56 33 ALA B C 1
ATOM 1815 O O . ALA B 1 33 ? -3.299 0.961 17.203 1 86.56 33 ALA B O 1
ATOM 1816 N N . GLU B 1 34 ? -3.672 3.178 17.719 1 89 34 GLU B N 1
ATOM 1817 C CA . GLU B 1 34 ? -4.84 3.275 16.859 1 89 34 GLU B CA 1
ATOM 1818 C C . GLU B 1 34 ? -4.43 3.586 15.414 1 89 34 GLU B C 1
ATOM 1820 O O . GLU B 1 34 ? -5.234 3.441 14.492 1 89 34 GLU B O 1
ATOM 1825 N N . LEU B 1 35 ? -3.135 3.926 15.203 1 89.31 35 LEU B N 1
ATOM 1826 C CA . LEU B 1 35 ? -2.68 4.352 13.883 1 89.31 35 LEU B CA 1
ATOM 1827 C C . LEU B 1 35 ? -2.928 3.26 12.844 1 89.31 35 LEU B C 1
ATOM 1829 O O . LEU B 1 35 ? -2.479 2.125 13.008 1 89.31 35 LEU B O 1
ATOM 1833 N N . PRO B 1 36 ? -3.717 3.693 11.812 1 87.88 36 PRO B N 1
ATOM 1834 C CA . PRO B 1 36 ? -3.801 2.729 10.719 1 87.88 36 PRO B CA 1
ATOM 1835 C C . PRO B 1 36 ? -2.434 2.383 10.133 1 87.88 36 PRO B C 1
ATOM 1837 O O . PRO B 1 36 ? -1.542 3.234 10.094 1 87.88 36 PRO B O 1
ATOM 1840 N N . GLU B 1 37 ? -2.256 1.18 9.648 1 85.44 37 GLU B N 1
ATOM 1841 C CA . GLU B 1 37 ? -0.97 0.66 9.195 1 85.44 37 GLU B CA 1
ATOM 1842 C C . GLU B 1 37 ? -0.393 1.519 8.078 1 85.44 37 GLU B C 1
ATOM 1844 O O . GLU B 1 37 ? 0.799 1.833 8.078 1 85.44 37 GLU B O 1
ATOM 1849 N N . PRO B 1 38 ? -1.175 1.977 7.145 1 85.69 38 PRO B N 1
ATOM 1850 C CA . PRO B 1 38 ? -0.623 2.834 6.09 1 85.69 38 PRO B CA 1
ATOM 1851 C C . PRO B 1 38 ? 0.034 4.098 6.645 1 85.69 38 PRO B C 1
ATOM 1853 O O . PRO B 1 38 ? 1.067 4.535 6.129 1 85.69 38 PRO B O 1
ATOM 1856 N N . PHE B 1 39 ? -0.494 4.711 7.68 1 87.56 39 PHE B N 1
ATOM 1857 C CA . PHE B 1 39 ? 0.048 5.922 8.281 1 87.56 39 PHE B CA 1
ATOM 1858 C C . PHE B 1 39 ? 1.327 5.621 9.055 1 87.56 39 PHE B C 1
ATOM 1860 O O . PHE B 1 39 ? 2.258 6.43 9.062 1 87.56 39 PHE B O 1
ATOM 1867 N N . ARG B 1 40 ? 1.303 4.469 9.695 1 85.31 40 ARG B N 1
ATOM 1868 C CA . ARG B 1 40 ? 2.52 4.035 10.375 1 85.31 40 ARG B CA 1
ATOM 1869 C C . ARG B 1 40 ? 3.664 3.855 9.391 1 85.31 40 ARG B C 1
ATOM 1871 O O . ARG B 1 40 ? 4.789 4.293 9.641 1 85.31 40 ARG B O 1
ATOM 1878 N N . ILE B 1 41 ? 3.318 3.23 8.258 1 83.69 41 ILE B N 1
ATOM 1879 C CA . ILE B 1 41 ? 4.309 2.98 7.215 1 83.69 41 ILE B CA 1
ATOM 1880 C C . ILE B 1 41 ? 4.77 4.305 6.617 1 83.69 41 ILE B C 1
ATOM 1882 O O . ILE B 1 41 ? 5.969 4.52 6.41 1 83.69 41 ILE B O 1
ATOM 1886 N N . ALA B 1 42 ? 3.857 5.184 6.367 1 83.62 42 ALA B N 1
ATOM 1887 C CA . ALA B 1 42 ? 4.18 6.488 5.797 1 83.62 42 ALA B CA 1
ATOM 1888 C C . ALA B 1 42 ? 5.152 7.25 6.695 1 83.62 42 ALA B C 1
ATOM 1890 O O . ALA B 1 42 ? 6.094 7.879 6.203 1 83.62 42 ALA B O 1
ATOM 1891 N N . SER B 1 43 ? 4.926 7.184 7.922 1 78.56 43 SER B N 1
ATOM 1892 C CA . SER B 1 43 ? 5.781 7.859 8.891 1 78.56 43 SER B CA 1
ATOM 1893 C C . SER B 1 43 ? 7.191 7.277 8.875 1 78.56 43 SER B C 1
ATOM 1895 O O . SER B 1 43 ? 8.172 8.016 8.977 1 78.56 43 SER B O 1
ATOM 1897 N N . ALA B 1 44 ? 7.273 6.047 8.68 1 73.88 44 ALA B N 1
ATOM 1898 C CA . ALA B 1 44 ? 8.562 5.363 8.68 1 73.88 44 ALA B CA 1
ATOM 1899 C C . ALA B 1 44 ? 9.352 5.688 7.414 1 73.88 44 ALA B C 1
ATOM 1901 O O . ALA B 1 44 ? 10.578 5.824 7.461 1 73.88 44 ALA B O 1
ATOM 1902 N N . ILE B 1 45 ? 8.688 5.812 6.332 1 76.81 45 ILE B N 1
ATOM 1903 C CA . ILE B 1 45 ? 9.328 6.059 5.047 1 76.81 45 ILE B CA 1
ATOM 1904 C C . ILE B 1 45 ? 9.867 7.488 5 1 76.81 45 ILE B C 1
ATOM 1906 O O . ILE B 1 45 ? 10.961 7.727 4.488 1 76.81 45 ILE B O 1
ATOM 1910 N N . THR B 1 46 ? 9.133 8.5 5.5 1 71.62 46 THR B N 1
ATOM 1911 C CA . THR B 1 46 ? 9.562 9.898 5.504 1 71.62 46 THR B CA 1
ATOM 1912 C C . THR B 1 46 ? 10.875 10.055 6.258 1 71.62 46 THR B C 1
ATOM 1914 O O . THR B 1 46 ? 11.734 10.844 5.855 1 71.62 46 THR B O 1
ATOM 1917 N N . SER B 1 47 ? 11.117 9.258 7.164 1 65.81 47 SER B N 1
ATOM 1918 C CA . SER B 1 47 ? 12.367 9.312 7.918 1 65.81 47 SER B CA 1
ATOM 1919 C C . SER B 1 47 ? 13.539 8.844 7.074 1 65.81 47 SER B C 1
ATOM 1921 O O . SER B 1 47 ? 14.633 9.406 7.152 1 65.81 47 SER B O 1
ATOM 1923 N N . ILE B 1 48 ? 13.312 7.938 6.234 1 63.56 48 ILE B N 1
ATOM 1924 C CA . ILE B 1 48 ? 14.344 7.383 5.359 1 63.56 48 ILE B CA 1
ATOM 1925 C C . ILE B 1 48 ? 14.734 8.414 4.305 1 63.56 48 ILE B C 1
ATOM 1927 O O . ILE B 1 48 ? 15.914 8.602 4.012 1 63.56 48 ILE B O 1
ATOM 1931 N N . ASP B 1 49 ? 13.773 9.133 3.812 1 68.31 49 ASP B N 1
ATOM 1932 C CA . ASP B 1 49 ? 14.023 10.125 2.773 1 68.31 49 ASP B CA 1
ATOM 1933 C C . ASP B 1 49 ? 14.914 11.25 3.295 1 68.31 49 ASP B C 1
ATOM 1935 O O . ASP B 1 49 ? 15.781 11.75 2.574 1 68.31 49 ASP B O 1
ATOM 1939 N N . MET B 1 50 ? 14.711 11.523 4.527 1 62.91 50 MET B N 1
ATOM 1940 C CA . MET B 1 50 ? 15.531 12.578 5.121 1 62.91 50 MET B CA 1
ATOM 1941 C C . MET B 1 50 ? 16.984 12.141 5.23 1 62.91 50 MET B C 1
ATOM 1943 O O . MET B 1 50 ? 17.891 12.922 4.941 1 62.91 50 MET B O 1
ATOM 1947 N N . VAL B 1 51 ? 17.125 10.984 5.488 1 63.25 51 VAL B N 1
ATOM 1948 C CA . VAL B 1 51 ? 18.469 10.461 5.637 1 63.25 51 VAL B CA 1
ATOM 1949 C C . VAL B 1 51 ? 19.141 10.367 4.27 1 63.25 51 VAL B C 1
ATOM 1951 O O . VAL B 1 51 ? 20.312 10.734 4.121 1 63.25 51 VAL B O 1
ATOM 1954 N N . THR B 1 52 ? 18.344 9.906 3.322 1 69 52 THR B N 1
ATOM 1955 C CA . THR B 1 52 ? 18.844 9.766 1.962 1 69 52 THR B CA 1
ATOM 1956 C C . THR B 1 52 ? 19.266 11.125 1.401 1 69 52 THR B C 1
ATOM 1958 O O . THR B 1 52 ? 20.344 11.25 0.813 1 69 52 THR B O 1
ATOM 1961 N N . SER B 1 53 ? 18.484 12.094 1.605 1 65.75 53 SER B N 1
ATOM 1962 C CA . SER B 1 53 ? 18.766 13.438 1.104 1 65.75 53 SER B CA 1
ATOM 1963 C C . SER B 1 53 ? 20.047 13.992 1.714 1 65.75 53 SER B C 1
ATOM 1965 O O . SER B 1 53 ? 20.859 14.594 1.016 1 65.75 53 SER B O 1
ATOM 1967 N N . ARG B 1 54 ? 20.281 13.742 2.936 1 64.5 54 ARG B N 1
ATOM 1968 C CA . ARG B 1 54 ? 21.469 14.211 3.637 1 64.5 54 ARG B CA 1
ATOM 1969 C C . ARG B 1 54 ? 22.719 13.547 3.096 1 64.5 54 ARG B C 1
ATOM 1971 O O . ARG B 1 54 ? 23.766 14.195 2.938 1 64.5 54 ARG B O 1
ATOM 1978 N N . LEU B 1 55 ? 22.547 12.375 2.773 1 63.91 55 LEU B N 1
ATOM 1979 C CA . LEU B 1 55 ? 23.703 11.602 2.32 1 63.91 55 LEU B CA 1
ATOM 1980 C C . LEU B 1 55 ? 24.094 12 0.903 1 63.91 55 LEU B C 1
ATOM 1982 O O . LEU B 1 55 ? 25.297 12.102 0.592 1 63.91 55 LEU B O 1
ATOM 1986 N N . ILE B 1 56 ? 23.125 12.148 0.119 1 66.38 56 ILE B N 1
ATOM 1987 C CA . ILE B 1 56 ? 23.375 12.547 -1.26 1 66.38 56 ILE B CA 1
ATOM 1988 C C . ILE B 1 56 ? 24.062 13.914 -1.281 1 66.38 56 ILE B C 1
ATOM 1990 O O . ILE B 1 56 ? 24.953 14.156 -2.096 1 66.38 56 ILE B O 1
ATOM 1994 N N . ARG B 1 57 ? 23.656 14.727 -0.299 1 64.88 57 ARG B N 1
ATOM 1995 C CA . ARG B 1 57 ? 24.219 16.078 -0.26 1 64.88 57 ARG B CA 1
ATOM 1996 C C . ARG B 1 57 ? 25.641 16.047 0.278 1 64.88 57 ARG B C 1
ATOM 1998 O O . ARG B 1 57 ? 26.469 16.875 -0.115 1 64.88 57 ARG B O 1
ATOM 2005 N N . ASN B 1 58 ? 25.719 15.062 1.131 1 63.66 58 ASN B N 1
ATOM 2006 C CA . ASN B 1 58 ? 27.047 15 1.724 1 63.66 58 ASN B CA 1
ATOM 2007 C C . ASN B 1 58 ? 28 14.164 0.869 1 63.66 58 ASN B C 1
ATOM 2009 O O . ASN B 1 58 ? 27.828 12.953 0.739 1 63.66 58 ASN B O 1
ATOM 2013 N N . GLN B 1 59 ? 28.609 14.727 -0.169 1 60.34 59 GLN B N 1
ATOM 2014 C CA . GLN B 1 59 ? 29.562 14.164 -1.122 1 60.34 59 GLN B CA 1
ATOM 2015 C C . GLN B 1 59 ? 30.516 13.203 -0.432 1 60.34 59 GLN B C 1
ATOM 2017 O O . GLN B 1 59 ? 31.203 12.414 -1.095 1 60.34 59 GLN B O 1
ATOM 2022 N N . ASN B 1 60 ? 30.641 13.336 0.835 1 59.53 60 ASN B N 1
ATOM 2023 C CA . ASN B 1 60 ? 31.703 12.57 1.476 1 59.53 60 ASN B CA 1
ATOM 2024 C C . ASN B 1 60 ? 31.234 11.164 1.837 1 59.53 60 ASN B C 1
ATOM 2026 O O . ASN B 1 60 ? 32 10.391 2.426 1 59.53 60 ASN B O 1
ATOM 2030 N N . ASP B 1 61 ? 30.062 10.914 1.461 1 61.59 61 ASP B N 1
ATOM 2031 C CA . ASP B 1 61 ? 29.625 9.617 1.969 1 61.59 61 ASP B CA 1
ATOM 2032 C C . ASP B 1 61 ? 30.172 8.484 1.104 1 61.59 61 ASP B C 1
ATOM 2034 O O . ASP B 1 61 ? 30.172 8.578 -0.126 1 61.59 61 ASP B O 1
ATOM 2038 N N . SER B 1 62 ? 30.797 7.531 1.84 1 74 62 SER B N 1
ATOM 2039 C CA . SER B 1 62 ? 31.438 6.348 1.27 1 74 62 SER B CA 1
ATOM 2040 C C . SER B 1 62 ? 30.422 5.492 0.511 1 74 62 SER B C 1
ATOM 2042 O O . SER B 1 62 ? 29.219 5.617 0.723 1 74 62 SER B O 1
ATOM 2044 N N . MET B 1 63 ? 30.906 4.996 -0.46 1 75.94 63 MET B N 1
ATOM 2045 C CA . MET B 1 63 ? 30.141 4.004 -1.22 1 75.94 63 MET B CA 1
ATOM 2046 C C . MET B 1 63 ? 29.375 3.07 -0.288 1 75.94 63 MET B C 1
ATOM 2048 O O . MET B 1 63 ? 28.25 2.68 -0.585 1 75.94 63 MET B O 1
ATOM 2052 N N . HIS B 1 64 ? 29.953 2.908 0.831 1 76.94 64 HIS B N 1
ATOM 2053 C CA . HIS B 1 64 ? 29.344 2.014 1.809 1 76.94 64 HIS B CA 1
ATOM 2054 C C . HIS B 1 64 ? 28.047 2.609 2.375 1 76.94 64 HIS B C 1
ATOM 2056 O O . HIS B 1 64 ? 27.062 1.898 2.561 1 76.94 64 HIS B O 1
ATOM 2062 N N . ASP B 1 65 ? 28.125 3.877 2.459 1 79.19 65 ASP B N 1
ATOM 2063 C CA . ASP B 1 65 ? 26.953 4.555 3.002 1 79.19 65 ASP B CA 1
ATOM 2064 C C . ASP B 1 65 ? 25.781 4.52 2.01 1 79.19 65 ASP B C 1
ATOM 2066 O O . ASP B 1 65 ? 24.641 4.328 2.4 1 79.19 65 ASP B O 1
ATOM 2070 N N . LEU B 1 66 ? 26.172 4.617 0.801 1 79.44 66 LEU B N 1
ATOM 2071 C CA . LEU B 1 66 ? 25.141 4.621 -0.23 1 79.44 66 LEU B CA 1
ATOM 2072 C C . LEU B 1 66 ? 24.5 3.242 -0.369 1 79.44 66 LEU B C 1
ATOM 2074 O O . LEU B 1 66 ? 23.281 3.125 -0.521 1 79.44 66 LEU B O 1
ATOM 2078 N N . VAL B 1 67 ? 25.344 2.277 -0.22 1 79.88 67 VAL B N 1
ATOM 2079 C CA . VAL B 1 67 ? 24.844 0.907 -0.314 1 79.88 67 VAL B CA 1
ATOM 2080 C C . VAL B 1 67 ? 23.906 0.615 0.852 1 79.88 67 VAL B C 1
ATOM 2082 O O . VAL B 1 67 ? 22.875 -0.041 0.676 1 79.88 67 VAL B O 1
ATOM 2085 N N . GLU B 1 68 ? 24.219 1.152 1.945 1 81.75 68 GLU B N 1
ATOM 2086 C CA . GLU B 1 68 ? 23.375 0.949 3.119 1 81.75 68 GLU B CA 1
ATOM 2087 C C . GLU B 1 68 ? 22.016 1.615 2.941 1 81.75 68 GLU B C 1
ATOM 2089 O O . GLU B 1 68 ? 20.984 1.054 3.33 1 81.75 68 GLU B O 1
ATOM 2094 N N . ILE B 1 69 ? 22.031 2.711 2.307 1 80.44 69 ILE B N 1
ATOM 2095 C CA . ILE B 1 69 ? 20.797 3.43 2.059 1 80.44 69 ILE B CA 1
ATOM 2096 C C . ILE B 1 69 ? 19.922 2.643 1.077 1 80.44 69 ILE B C 1
ATOM 2098 O O . ILE B 1 69 ? 18.719 2.512 1.272 1 80.44 69 ILE B O 1
ATOM 2102 N N . ILE B 1 70 ? 20.594 2.182 0.114 1 80.75 70 ILE B N 1
ATOM 2103 C CA . ILE B 1 70 ? 19.891 1.403 -0.901 1 80.75 70 ILE B CA 1
ATOM 2104 C C . ILE B 1 70 ? 19.234 0.188 -0.254 1 80.75 70 ILE B C 1
ATOM 2106 O O . ILE B 1 70 ? 18.062 -0.103 -0.517 1 80.75 70 ILE B O 1
ATOM 2110 N N . ASN B 1 71 ? 19.891 -0.373 0.661 1 81.75 71 ASN B N 1
ATOM 2111 C CA . ASN B 1 71 ? 19.375 -1.559 1.335 1 81.75 71 ASN B CA 1
ATOM 2112 C C . ASN B 1 71 ? 18.219 -1.215 2.268 1 81.75 71 ASN B C 1
ATOM 2114 O O . ASN B 1 71 ? 17.234 -1.954 2.342 1 81.75 71 ASN B O 1
ATOM 2118 N N . GLN B 1 72 ? 18.375 -0.16 2.879 1 80.19 72 GLN B N 1
ATOM 2119 C CA . GLN B 1 72 ? 17.312 0.29 3.77 1 80.19 72 GLN B CA 1
ATOM 2120 C C . GLN B 1 72 ? 16.031 0.597 2.99 1 80.19 72 GLN B C 1
ATOM 2122 O O . GLN B 1 72 ? 14.938 0.235 3.42 1 80.19 72 GLN B O 1
ATOM 2127 N N . GLN B 1 73 ? 16.25 1.201 1.845 1 82.06 73 GLN B N 1
ATOM 2128 C CA . GLN B 1 73 ? 15.094 1.528 1.016 1 82.06 73 GLN B CA 1
ATOM 2129 C C . GLN B 1 73 ? 14.43 0.266 0.474 1 82.06 73 GLN B C 1
ATOM 2131 O O . GLN B 1 73 ? 13.203 0.196 0.379 1 82.06 73 GLN B O 1
ATOM 2136 N N . SER B 1 74 ? 15.273 -0.653 0.225 1 80.19 74 SER B N 1
ATOM 2137 C CA . SER B 1 74 ? 14.734 -1.922 -0.255 1 80.19 74 SER B CA 1
ATOM 2138 C C . SER B 1 74 ? 13.883 -2.6 0.811 1 80.19 74 SER B C 1
ATOM 2140 O O . SER B 1 74 ? 12.797 -3.109 0.515 1 80.19 74 SER B O 1
ATOM 2142 N N . ARG B 1 75 ? 14.328 -2.539 1.966 1 80.5 75 ARG B N 1
ATOM 2143 C CA . ARG B 1 75 ? 13.586 -3.143 3.068 1 80.5 75 ARG B CA 1
ATOM 2144 C C . ARG B 1 75 ? 12.258 -2.426 3.291 1 80.5 75 ARG B C 1
ATOM 2146 O O . ARG B 1 75 ? 11.234 -3.066 3.543 1 80.5 75 ARG B O 1
ATOM 2153 N N . LYS B 1 76 ? 12.305 -1.207 3.189 1 79.75 76 LYS B N 1
ATOM 2154 C CA . LYS B 1 76 ? 11.086 -0.423 3.363 1 79.75 76 LYS B CA 1
ATOM 2155 C C . LYS B 1 76 ? 10.07 -0.723 2.26 1 79.75 76 LYS B C 1
ATOM 2157 O O . LYS B 1 76 ? 8.883 -0.868 2.525 1 79.75 76 LYS B O 1
ATOM 2162 N N . ILE B 1 77 ? 10.602 -0.765 1.107 1 82.44 77 ILE B N 1
ATOM 2163 C CA . ILE B 1 77 ? 9.742 -1.096 -0.024 1 82.44 77 ILE B CA 1
ATOM 2164 C C . ILE B 1 77 ? 9.086 -2.455 0.206 1 82.44 77 ILE B C 1
ATOM 2166 O O . ILE B 1 77 ? 7.879 -2.611 0.006 1 82.44 77 ILE B O 1
ATOM 2170 N N . ASP B 1 78 ? 9.883 -3.324 0.733 1 82 78 ASP B N 1
ATOM 2171 C CA . ASP B 1 78 ? 9.359 -4.656 1.021 1 82 78 ASP B CA 1
ATOM 2172 C C . ASP B 1 78 ? 8.25 -4.598 2.072 1 82 78 ASP B C 1
ATOM 2174 O O . ASP B 1 78 ? 7.234 -5.285 1.952 1 82 78 ASP B O 1
ATOM 2178 N N . MET B 1 79 ? 8.469 -3.785 2.979 1 81.12 79 MET B N 1
ATOM 2179 C CA . MET B 1 79 ? 7.488 -3.65 4.055 1 81.12 79 MET B CA 1
ATOM 2180 C C . MET B 1 79 ? 6.184 -3.062 3.533 1 81.12 79 MET B C 1
ATOM 2182 O O . MET B 1 79 ? 5.105 -3.596 3.803 1 81.12 79 MET B O 1
ATOM 2186 N N . ILE B 1 80 ? 6.312 -2.016 2.783 1 85.44 80 ILE B N 1
ATOM 2187 C CA . ILE B 1 80 ? 5.125 -1.355 2.252 1 85.44 80 ILE 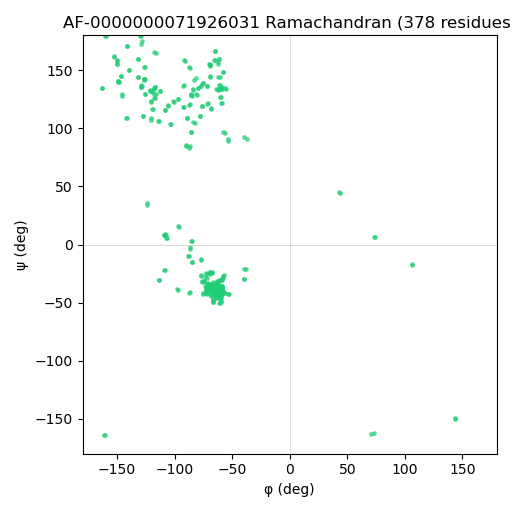B CA 1
ATOM 2188 C C . ILE B 1 80 ? 4.383 -2.305 1.315 1 85.44 80 ILE B C 1
ATOM 2190 O O . ILE B 1 80 ? 3.158 -2.441 1.401 1 85.44 80 ILE B O 1
ATOM 2194 N N . MET B 1 81 ? 5.129 -2.932 0.557 1 86.56 81 MET B N 1
ATOM 2195 C CA . MET B 1 81 ? 4.52 -3.854 -0.398 1 86.56 81 MET B CA 1
ATOM 2196 C C . MET B 1 81 ? 3.855 -5.023 0.322 1 86.56 81 MET B C 1
ATOM 2198 O O . MET B 1 81 ? 2.777 -5.469 -0.073 1 86.56 81 MET B O 1
ATOM 2202 N N . GLY B 1 82 ? 4.52 -5.516 1.299 1 84.5 82 GLY B N 1
ATOM 2203 C CA . GLY B 1 82 ? 3.914 -6.562 2.107 1 84.5 82 GLY B CA 1
ATOM 2204 C C . GLY B 1 82 ? 2.545 -6.188 2.641 1 84.5 82 GLY B C 1
ATOM 2205 O O . GLY B 1 82 ? 1.602 -6.977 2.555 1 84.5 82 GLY B O 1
ATOM 2206 N N . TYR B 1 83 ? 2.471 -5.016 3.078 1 85.5 83 TYR B N 1
ATOM 2207 C CA . TYR B 1 83 ? 1.191 -4.523 3.578 1 85.5 83 TYR B CA 1
ATOM 2208 C C . TYR B 1 83 ? 0.17 -4.414 2.453 1 85.5 83 TYR B C 1
ATOM 2210 O O . TYR B 1 83 ? -0.964 -4.875 2.586 1 85.5 83 TYR B O 1
ATOM 2218 N N . VAL B 1 84 ? 0.577 -3.805 1.408 1 86.69 84 VAL B N 1
ATOM 2219 C CA . VAL B 1 84 ? -0.311 -3.574 0.274 1 86.69 84 VAL B CA 1
ATOM 2220 C C . VAL B 1 84 ? -0.874 -4.906 -0.22 1 86.69 84 VAL B C 1
ATOM 2222 O O . VAL B 1 84 ? -2.068 -5.012 -0.506 1 86.69 84 VAL B O 1
ATOM 2225 N N . LEU B 1 85 ? -0.01 -5.82 -0.247 1 87.56 85 LEU B N 1
ATOM 2226 C CA . LEU B 1 85 ? -0.412 -7.129 -0.753 1 87.56 85 LEU B CA 1
ATOM 2227 C C . LEU B 1 85 ? -1.274 -7.863 0.267 1 87.56 85 LEU B C 1
ATOM 2229 O O . LEU B 1 85 ? -2.172 -8.625 -0.105 1 87.56 85 LEU B O 1
ATOM 2233 N N . SER B 1 86 ? -1.047 -7.633 1.558 1 87 86 SER B N 1
ATOM 2234 C CA . SER B 1 86 ? -1.838 -8.289 2.596 1 87 86 SER B CA 1
ATOM 2235 C C . SER B 1 86 ? -3.303 -7.871 2.516 1 87 86 SER B C 1
ATOM 2237 O O . SER B 1 86 ? -4.195 -8.672 2.803 1 87 86 SER B O 1
ATOM 2239 N N . VAL B 1 87 ? -3.496 -6.676 2.092 1 83.5 87 VAL B N 1
ATOM 2240 C CA . VAL B 1 87 ? -4.855 -6.16 1.962 1 83.5 87 VAL B CA 1
ATOM 2241 C C . VAL B 1 87 ? -5.566 -6.867 0.809 1 83.5 87 VAL B C 1
ATOM 2243 O O . VAL B 1 87 ? -6.797 -6.961 0.794 1 83.5 87 VAL B O 1
ATOM 2246 N N . GLN B 1 88 ? -4.82 -7.371 -0.133 1 86.56 88 GLN B N 1
ATOM 2247 C CA . GLN B 1 88 ? -5.359 -8.055 -1.305 1 86.56 88 GLN B CA 1
ATOM 2248 C C . GLN B 1 88 ? -5.621 -9.523 -1.012 1 86.56 88 GLN B C 1
ATOM 2250 O O . GLN B 1 88 ? -6.305 -10.203 -1.781 1 86.56 88 GLN B O 1
ATOM 2255 N N . ASP B 1 89 ? -5.062 -10.008 0.07 1 89.81 89 ASP B N 1
ATOM 2256 C CA . ASP B 1 89 ? -5.215 -11.406 0.453 1 89.81 89 ASP B CA 1
ATOM 2257 C C . ASP B 1 89 ? -6.496 -11.625 1.255 1 89.81 89 ASP B C 1
ATOM 2259 O O . ASP B 1 89 ? -6.516 -11.414 2.471 1 89.81 89 ASP B O 1
ATOM 2263 N N . HIS B 1 90 ? -7.555 -12.047 0.62 1 87.62 90 HIS B N 1
ATOM 2264 C CA . HIS B 1 90 ? -8.836 -12.289 1.269 1 87.62 90 HIS B CA 1
ATOM 2265 C C . HIS B 1 90 ? -8.914 -13.703 1.836 1 87.62 90 HIS B C 1
ATOM 2267 O O . HIS B 1 90 ? -8.906 -14.68 1.083 1 87.62 90 HIS B O 1
ATOM 2273 N N . PRO B 1 91 ? -9.109 -13.812 3.076 1 87.25 91 PRO B N 1
ATOM 2274 C CA . PRO B 1 91 ? -9.078 -15.125 3.729 1 87.25 91 PRO B CA 1
ATOM 2275 C C . PRO B 1 91 ? -10.109 -16.094 3.162 1 87.25 91 PRO B C 1
ATOM 2277 O O . PRO B 1 91 ? -9.883 -17.312 3.146 1 87.25 91 PRO B O 1
ATOM 2280 N N . GLU B 1 92 ? -11.227 -15.594 2.697 1 86.31 92 GLU B N 1
ATOM 2281 C CA . GLU B 1 92 ? -12.297 -16.453 2.201 1 86.31 92 GLU B CA 1
ATOM 2282 C C . GLU B 1 92 ? -11.891 -17.141 0.901 1 86.31 92 GLU B C 1
ATOM 2284 O O . GLU B 1 92 ? -12.492 -18.141 0.514 1 86.31 92 GLU B O 1
ATOM 2289 N N . HIS B 1 93 ? -10.945 -16.594 0.154 1 90.44 93 HIS B N 1
ATOM 2290 C CA . HIS B 1 93 ? -10.469 -17.172 -1.101 1 90.44 93 HIS B CA 1
ATOM 2291 C C . HIS B 1 93 ? -9.078 -17.781 -0.943 1 90.44 93 HIS B C 1
ATOM 2293 O O . HIS B 1 93 ? -8.5 -18.266 -1.913 1 90.44 93 HIS B O 1
ATOM 2299 N N . ARG B 1 94 ? -8.578 -17.797 0.296 1 92.5 94 ARG B N 1
ATOM 2300 C CA . ARG B 1 94 ? -7.176 -18.125 0.529 1 92.5 94 ARG B CA 1
ATOM 2301 C C . ARG B 1 94 ? -6.973 -19.625 0.631 1 92.5 94 ARG B C 1
ATOM 2303 O O . ARG B 1 94 ? -7.676 -20.297 1.383 1 92.5 94 ARG B O 1
ATOM 2310 N N . PHE B 1 95 ? -6.008 -20.094 -0.147 1 94.25 95 PHE B N 1
ATOM 2311 C CA . PHE B 1 95 ? -5.449 -21.438 -0.079 1 94.25 95 PHE B CA 1
ATOM 2312 C C . PHE B 1 95 ? -3.926 -21.391 -0.027 1 94.25 95 PHE B C 1
ATOM 2314 O O . PHE B 1 95 ? -3.336 -20.312 0.047 1 94.25 95 PHE B O 1
ATOM 2321 N N . HIS B 1 96 ? -3.324 -22.625 0.045 1 94 96 HIS B N 1
ATOM 2322 C CA . HIS B 1 96 ? -1.872 -22.734 -0.024 1 94 96 HIS B CA 1
ATOM 2323 C C . HIS B 1 96 ? -1.453 -23.766 -1.065 1 94 96 HIS B C 1
ATOM 2325 O O . HIS B 1 96 ? -2.043 -24.859 -1.148 1 94 96 HIS B O 1
ATOM 2331 N N . THR B 1 97 ? -0.509 -23.344 -1.77 1 95.62 97 THR B N 1
ATOM 2332 C CA . THR B 1 97 ? -0.029 -24.281 -2.781 1 95.62 97 THR B CA 1
ATOM 2333 C C . THR B 1 97 ? 0.681 -25.469 -2.129 1 95.62 97 THR B C 1
ATOM 2335 O O . THR B 1 97 ? 1.285 -25.328 -1.063 1 95.62 97 THR B O 1
ATOM 2338 N N . LEU B 1 98 ? 0.523 -26.594 -2.73 1 95.44 98 LEU B N 1
ATOM 2339 C CA . LEU B 1 98 ? 1.362 -27.75 -2.426 1 95.44 98 LEU B CA 1
ATOM 2340 C C . LEU B 1 98 ? 2.633 -27.734 -3.268 1 95.44 98 LEU B C 1
ATOM 2342 O O . LEU B 1 98 ? 3.717 -28.062 -2.77 1 95.44 98 LEU B O 1
ATOM 2346 N N . ARG B 1 99 ? 2.381 -27.375 -4.496 1 96 99 ARG B N 1
ATOM 2347 C CA . ARG B 1 99 ? 3.441 -27.234 -5.488 1 96 99 ARG B CA 1
ATOM 2348 C C . ARG B 1 99 ? 3.129 -26.109 -6.469 1 96 99 ARG B C 1
ATOM 2350 O O . ARG B 1 99 ? 1.966 -25.875 -6.797 1 96 99 ARG B O 1
ATOM 2357 N N . PHE B 1 100 ? 4.242 -25.453 -6.859 1 96.12 100 PHE B N 1
ATOM 2358 C CA . PHE B 1 100 ? 4.012 -24.484 -7.914 1 96.12 100 PHE B CA 1
ATOM 2359 C C . PHE B 1 100 ? 5.25 -24.328 -8.789 1 96.12 100 PHE B C 1
ATOM 2361 O O . PHE B 1 100 ? 6.355 -24.688 -8.375 1 96.12 100 PHE B O 1
ATOM 2368 N N . GLY B 1 101 ? 5.039 -23.844 -10.008 1 95.31 101 GLY B N 1
ATOM 2369 C CA . GLY B 1 101 ? 6.051 -23.516 -11.008 1 95.31 101 GLY B CA 1
ATOM 2370 C C . GLY B 1 101 ? 5.551 -22.578 -12.078 1 95.31 101 GLY B C 1
ATOM 2371 O O . GLY B 1 101 ? 4.543 -21.891 -11.891 1 95.31 101 GLY B O 1
ATOM 2372 N N . ALA B 1 102 ? 6.301 -22.531 -13.148 1 94.31 102 ALA B N 1
ATOM 2373 C CA . ALA B 1 102 ? 5.988 -21.562 -14.203 1 94.31 102 ALA B CA 1
ATOM 2374 C C . ALA B 1 102 ? 4.797 -22.031 -15.039 1 94.31 102 ALA B C 1
ATOM 2376 O O . ALA B 1 102 ? 4.199 -21.234 -15.766 1 94.31 102 ALA B O 1
ATOM 2377 N N . GLY B 1 103 ? 4.438 -23.297 -14.859 1 94.38 103 GLY B N 1
ATOM 2378 C CA . GLY B 1 103 ? 3.395 -23.812 -15.734 1 94.38 103 GLY B CA 1
ATOM 2379 C C . GLY B 1 103 ? 2.115 -24.156 -15 1 94.38 103 GLY B C 1
ATOM 2380 O O . GLY B 1 103 ? 1.034 -24.172 -15.594 1 94.38 103 GLY B O 1
ATOM 2381 N N . GLN B 1 104 ? 2.342 -24.531 -13.805 1 95.56 104 GLN B N 1
ATOM 2382 C CA . GLN B 1 104 ? 1.192 -25.047 -13.07 1 95.56 104 GLN B CA 1
ATOM 2383 C C . GLN B 1 104 ? 1.357 -24.828 -11.562 1 95.56 104 GLN B C 1
ATOM 2385 O O . GLN B 1 104 ? 2.461 -24.562 -11.086 1 95.56 104 GLN B O 1
ATOM 2390 N N . LEU B 1 105 ? 0.271 -24.906 -10.891 1 97.19 105 LEU B N 1
ATOM 2391 C CA . LEU B 1 105 ? 0.291 -24.984 -9.43 1 97.19 105 LEU B CA 1
ATOM 2392 C C . LEU B 1 105 ? -0.75 -25.969 -8.922 1 97.19 105 LEU B C 1
ATOM 2394 O O . LEU B 1 105 ? -1.729 -26.266 -9.617 1 97.19 105 LEU B O 1
ATOM 2398 N N . THR B 1 106 ? -0.47 -26.578 -7.797 1 97.38 106 THR B N 1
ATOM 2399 C CA . THR B 1 106 ? -1.389 -27.469 -7.105 1 97.38 106 THR B CA 1
ATOM 2400 C C . THR B 1 106 ? -1.667 -26.969 -5.691 1 97.38 106 THR B C 1
ATOM 2402 O O . THR B 1 106 ? -0.751 -26.547 -4.988 1 97.38 106 THR B O 1
ATOM 2405 N N . TYR B 1 107 ? -2.93 -26.938 -5.328 1 96.81 107 TYR B N 1
ATOM 2406 C CA . TYR B 1 107 ? -3.275 -26.562 -3.959 1 96.81 107 TYR B CA 1
ATOM 2407 C C . TYR B 1 107 ? -4.27 -27.562 -3.365 1 96.81 107 TYR B C 1
ATOM 2409 O O . TYR B 1 107 ? -4.836 -28.391 -4.082 1 96.81 107 TYR B O 1
ATOM 2417 N N . LEU B 1 108 ? -4.34 -27.578 -2.076 1 94.38 108 LEU B N 1
ATOM 2418 C CA . LEU B 1 108 ? -5.293 -28.422 -1.368 1 94.38 108 LEU B CA 1
ATOM 2419 C C . LEU B 1 108 ? -6.586 -27.672 -1.081 1 94.38 108 LEU B C 1
ATOM 2421 O O . LEU B 1 108 ? -6.566 -26.609 -0.468 1 94.38 108 LEU B O 1
ATOM 2425 N N . HIS B 1 109 ? -7.617 -28.125 -1.595 1 94.88 109 HIS B N 1
ATOM 2426 C CA . HIS B 1 109 ? -8.945 -27.656 -1.209 1 94.88 109 HIS B CA 1
ATOM 2427 C C . HIS B 1 109 ? -9.492 -28.469 -0.037 1 94.88 109 HIS B C 1
ATOM 2429 O O . HIS B 1 109 ? -9.867 -29.625 -0.201 1 94.88 109 HIS B O 1
ATOM 2435 N N . PRO B 1 110 ? -9.539 -27.844 1.069 1 90.81 110 PRO B N 1
ATOM 2436 C CA . PRO B 1 110 ? -9.938 -28.609 2.25 1 90.81 110 PRO B CA 1
ATOM 2437 C C . PRO B 1 110 ? -11.383 -29.094 2.18 1 90.81 110 PRO B C 1
ATOM 2439 O O . PRO B 1 110 ? -12.172 -28.562 1.392 1 90.81 110 PRO B O 1
ATOM 2442 N N . ARG B 1 111 ? -11.664 -30.094 2.947 1 85.5 111 ARG B N 1
ATOM 2443 C CA . ARG B 1 111 ? -12.992 -30.703 2.963 1 85.5 111 ARG B CA 1
ATOM 2444 C C . ARG B 1 111 ? -14.039 -29.734 3.504 1 85.5 111 ARG B C 1
ATOM 2446 O O . ARG B 1 111 ? -15.18 -29.719 3.037 1 85.5 111 ARG B O 1
ATOM 2453 N N . GLN B 1 112 ? -13.562 -28.906 4.488 1 80.38 112 GLN B N 1
ATOM 2454 C CA . GLN B 1 112 ? -14.508 -28 5.129 1 80.38 112 GLN B CA 1
ATOM 2455 C C . GLN B 1 112 ? -13.938 -26.578 5.184 1 80.38 112 GLN B C 1
ATOM 2457 O O . GLN B 1 112 ? -12.727 -26.391 5.156 1 80.38 112 GLN B O 1
ATOM 2462 N N . GLY B 1 113 ? -14.797 -25.609 5.027 1 73.44 113 GLY B N 1
ATOM 2463 C CA . GLY B 1 113 ? -14.422 -24.25 5.379 1 73.44 113 GLY B CA 1
ATOM 2464 C C . GLY B 1 113 ? -14.164 -23.375 4.168 1 73.44 113 GLY B C 1
ATOM 2465 O O . GLY B 1 113 ? -14.016 -22.156 4.297 1 73.44 113 GLY B O 1
ATOM 2466 N N . HIS B 1 114 ? -13.945 -23.922 2.908 1 74.62 114 HIS B N 1
ATOM 2467 C CA . HIS B 1 114 ? -13.555 -23.062 1.798 1 74.62 114 HIS B CA 1
ATOM 2468 C C . HIS B 1 114 ? -14.516 -23.203 0.625 1 74.62 114 HIS B C 1
ATOM 2470 O O . HIS B 1 114 ? -14.125 -23.031 -0.531 1 74.62 114 HIS B O 1
ATOM 2476 N N . GLY B 1 115 ? -15.688 -23.375 0.808 1 79.19 115 GLY B N 1
ATOM 2477 C CA . GLY B 1 115 ? -16.672 -23.438 -0.26 1 79.19 115 GLY B CA 1
ATOM 2478 C C . GLY B 1 115 ? -16.562 -24.688 -1.101 1 79.19 115 GLY B C 1
ATOM 2479 O O . GLY B 1 115 ? -15.906 -25.656 -0.706 1 79.19 115 GLY B O 1
ATOM 2480 N N . GLU B 1 116 ? -17.188 -24.656 -2.312 1 87.88 116 GLU B N 1
ATOM 2481 C CA . GLU B 1 116 ? -17.234 -25.828 -3.182 1 87.88 116 GLU B CA 1
ATOM 2482 C C . GLU B 1 116 ? -15.953 -25.984 -3.986 1 87.88 116 GLU B C 1
ATOM 2484 O O . GLU B 1 116 ? -15.344 -24.984 -4.395 1 87.88 116 GLU B O 1
ATOM 2489 N N . VAL B 1 117 ? -15.539 -27.203 -4.184 1 92.31 117 VAL B N 1
ATOM 2490 C CA . VAL B 1 117 ? -14.398 -27.531 -5.031 1 92.31 117 VAL B CA 1
ATOM 2491 C C . VAL B 1 117 ? -14.695 -27.141 -6.477 1 92.31 117 VAL B C 1
ATOM 2493 O O . VAL B 1 117 ? -15.805 -27.391 -6.973 1 92.31 117 VAL B O 1
ATOM 2496 N N . PRO B 1 118 ? -13.789 -26.516 -7.082 1 93.75 118 PRO B N 1
ATOM 2497 C CA . PRO B 1 118 ? -14.023 -26.203 -8.492 1 93.75 118 PRO B CA 1
ATOM 2498 C C . PRO B 1 118 ? -14.203 -27.453 -9.352 1 93.75 118 PRO B C 1
ATOM 2500 O O . PRO B 1 118 ? -13.797 -28.547 -8.953 1 93.75 118 PRO B O 1
ATOM 2503 N N . HIS B 1 119 ? -14.836 -27.219 -10.531 1 95 119 HIS B N 1
ATOM 2504 C CA . HIS B 1 119 ? -15.062 -28.328 -11.453 1 95 119 HIS B CA 1
ATOM 2505 C C . HIS B 1 119 ? -13.906 -28.453 -12.445 1 95 119 HIS B C 1
ATOM 2507 O O . HIS B 1 119 ? -13.172 -27.5 -12.688 1 95 119 HIS B O 1
ATOM 2513 N N . LEU B 1 120 ? -13.859 -29.688 -12.977 1 96.25 120 LEU B N 1
ATOM 2514 C CA . LEU B 1 120 ? -12.867 -29.906 -14.023 1 96.25 120 LEU B CA 1
ATOM 2515 C C . LEU B 1 120 ? -13.039 -28.906 -15.164 1 96.25 120 LEU B C 1
ATOM 2517 O O . LEU B 1 120 ? -14.164 -28.641 -15.586 1 96.25 120 LEU B O 1
ATOM 2521 N N . HIS B 1 121 ? -11.914 -28.328 -15.594 1 96.56 121 HIS B N 1
ATOM 2522 C CA . HIS B 1 121 ? -11.828 -27.422 -16.719 1 96.56 121 HIS B CA 1
ATOM 2523 C C . HIS B 1 121 ? -12.406 -26.047 -16.375 1 96.56 121 HIS B C 1
ATOM 2525 O O . HIS B 1 121 ? -12.508 -25.172 -17.234 1 96.56 121 HIS B O 1
ATOM 2531 N N . GLN B 1 122 ? -12.75 -25.844 -15.148 1 95.31 122 GLN B N 1
ATOM 2532 C CA . GLN B 1 122 ? -13.25 -24.547 -14.734 1 95.31 122 GLN B CA 1
ATOM 2533 C C . GLN B 1 122 ? -12.125 -23.516 -14.703 1 95.31 122 GLN B C 1
ATOM 2535 O O . GLN B 1 122 ? -11.016 -23.812 -14.258 1 95.31 122 GLN B O 1
ATOM 2540 N N . ILE B 1 123 ? -12.445 -22.359 -15.219 1 96.06 123 ILE B N 1
ATOM 2541 C CA . ILE B 1 123 ? -11.492 -21.25 -15.156 1 96.06 123 ILE B CA 1
ATOM 2542 C C . ILE B 1 123 ? -11.531 -20.609 -13.766 1 96.06 123 ILE B C 1
ATOM 2544 O O . ILE B 1 123 ? -12.609 -20.422 -13.195 1 96.06 123 ILE B O 1
ATOM 2548 N N . VAL B 1 124 ? -10.367 -20.359 -13.219 1 96.12 124 VAL B N 1
ATOM 2549 C CA . VAL B 1 124 ? -10.273 -19.703 -11.922 1 96.12 124 VAL B CA 1
ATOM 2550 C C . VAL B 1 124 ? -9.359 -18.484 -12.023 1 96.12 124 VAL B C 1
ATOM 2552 O O . VAL B 1 124 ? -8.383 -18.484 -12.773 1 96.12 124 VAL B O 1
ATOM 2555 N N . ARG B 1 125 ? -9.672 -17.391 -11.344 1 95.5 125 ARG B N 1
ATOM 2556 C CA . ARG B 1 125 ? -8.797 -16.25 -11.164 1 95.5 125 ARG B CA 1
ATOM 2557 C C . ARG B 1 125 ? -7.844 -16.469 -9.984 1 95.5 125 ARG B C 1
ATOM 2559 O O . ARG B 1 125 ? -8.273 -16.859 -8.898 1 95.5 125 ARG B O 1
ATOM 2566 N N . LEU B 1 126 ? -6.582 -16.172 -10.227 1 96.06 126 LEU B N 1
ATOM 2567 C CA . LEU B 1 126 ? -5.555 -16.469 -9.242 1 96.06 126 LEU B CA 1
ATOM 2568 C C . LEU B 1 126 ? -4.84 -15.203 -8.789 1 96.06 126 LEU B C 1
ATOM 2570 O O . LEU B 1 126 ? -4.492 -14.359 -9.617 1 96.06 126 LEU B O 1
ATOM 2574 N N . LYS B 1 127 ? -4.695 -15.023 -7.52 1 95.56 127 LYS B N 1
ATOM 2575 C CA . LYS B 1 127 ? -3.744 -14.109 -6.898 1 95.56 127 LYS B CA 1
ATOM 2576 C C . LYS B 1 127 ? -2.688 -14.867 -6.105 1 95.56 127 LYS B C 1
ATOM 2578 O O . LYS B 1 127 ? -2.977 -15.414 -5.035 1 95.56 127 LYS B O 1
ATOM 2583 N N . ILE B 1 128 ? -1.484 -14.922 -6.645 1 95.81 128 ILE B N 1
ATOM 2584 C CA . ILE B 1 128 ? -0.401 -15.68 -6.035 1 95.81 128 ILE B CA 1
ATOM 2585 C C . ILE B 1 128 ? 0.538 -14.734 -5.289 1 95.81 128 ILE B C 1
ATOM 2587 O O . ILE B 1 128 ? 1.095 -13.812 -5.883 1 95.81 128 ILE B O 1
ATOM 2591 N N . PHE B 1 129 ? 0.734 -14.969 -4.016 1 93.38 129 PHE B N 1
ATOM 2592 C CA . PHE B 1 129 ? 1.534 -14.07 -3.188 1 93.38 129 PHE B CA 1
ATOM 2593 C C . PHE B 1 129 ? 2.912 -14.664 -2.922 1 93.38 129 PHE B C 1
ATOM 2595 O O . PHE B 1 129 ? 3.049 -15.602 -2.131 1 93.38 129 PHE B O 1
ATOM 2602 N N . LEU B 1 130 ? 3.887 -14.164 -3.602 1 91.19 130 LEU B N 1
ATOM 2603 C CA . LEU B 1 130 ? 5.262 -14.633 -3.469 1 91.19 130 LEU B CA 1
ATOM 2604 C C . LEU B 1 130 ? 6 -13.852 -2.389 1 91.19 130 LEU B C 1
ATOM 2606 O O . LEU B 1 130 ? 6.797 -12.961 -2.695 1 91.19 130 LEU B O 1
ATOM 2610 N N . ARG B 1 131 ? 5.871 -14.234 -1.166 1 79.06 131 ARG B N 1
ATOM 2611 C CA . ARG B 1 131 ? 6.375 -13.516 0 1 79.06 131 ARG B CA 1
ATOM 2612 C C . ARG B 1 131 ? 7.895 -13.414 -0.035 1 79.06 131 ARG B C 1
ATOM 2614 O O . ARG B 1 131 ? 8.461 -12.375 0.318 1 79.06 131 ARG B O 1
ATOM 2621 N N . GLU B 1 132 ? 8.492 -14.453 -0.552 1 78 132 GLU B N 1
ATOM 2622 C CA . GLU B 1 132 ? 9.945 -14.477 -0.608 1 78 132 GLU B CA 1
ATOM 2623 C C . GLU B 1 132 ? 10.477 -13.43 -1.583 1 78 132 GLU B C 1
ATOM 2625 O O . GLU B 1 132 ? 11.625 -12.992 -1.471 1 78 132 GLU B O 1
ATOM 2630 N N . GLU B 1 133 ? 9.656 -13.094 -2.488 1 79.06 133 GLU B N 1
ATOM 2631 C CA . GLU B 1 133 ? 10.07 -12.133 -3.504 1 79.06 133 GLU B CA 1
ATOM 2632 C C . GLU B 1 133 ? 9.391 -10.781 -3.299 1 79.06 133 GLU B C 1
ATOM 2634 O O . GLU B 1 133 ? 9.5 -9.891 -4.141 1 79.06 133 GLU B O 1
ATOM 2639 N N . ALA B 1 134 ? 8.711 -10.617 -2.211 1 78.19 134 ALA B N 1
ATOM 2640 C CA . ALA B 1 134 ? 7.914 -9.422 -1.965 1 78.19 134 ALA B CA 1
ATOM 2641 C C . ALA B 1 134 ? 7.133 -9.008 -3.211 1 78.19 134 ALA B C 1
ATOM 2643 O O . ALA B 1 134 ? 7.141 -7.84 -3.602 1 78.19 134 ALA B O 1
ATOM 2644 N N . SER B 1 135 ? 6.523 -9.969 -3.85 1 86.19 135 SER B N 1
ATOM 2645 C CA . SER B 1 135 ? 5.766 -9.758 -5.078 1 86.19 135 SER B CA 1
ATOM 2646 C C . SER B 1 135 ? 4.5 -10.609 -5.098 1 86.19 135 SER B C 1
ATOM 2648 O O . SER B 1 135 ? 4.223 -11.344 -4.145 1 86.19 135 SER B O 1
ATOM 2650 N N . ALA B 1 136 ? 3.668 -10.312 -6.125 1 91.56 136 ALA B N 1
ATOM 2651 C CA . ALA B 1 136 ? 2.434 -11.07 -6.301 1 91.56 136 ALA B CA 1
ATOM 2652 C C . ALA B 1 136 ? 2.035 -11.133 -7.773 1 91.56 136 ALA B C 1
ATOM 2654 O O . ALA B 1 136 ? 2.43 -10.281 -8.57 1 91.56 136 ALA B O 1
ATOM 2655 N N . ILE B 1 137 ? 1.275 -12.18 -8.109 1 93.69 137 ILE B N 1
ATOM 2656 C CA . ILE B 1 137 ? 0.894 -12.422 -9.492 1 93.69 137 ILE B CA 1
ATOM 2657 C C . ILE B 1 137 ? -0.625 -12.539 -9.602 1 93.69 137 ILE B C 1
ATOM 2659 O O . ILE B 1 137 ? -1.265 -13.172 -8.758 1 93.69 137 ILE B O 1
ATOM 2663 N N . TYR B 1 138 ? -1.208 -11.82 -10.5 1 95.25 138 TYR B N 1
ATOM 2664 C CA . TYR B 1 138 ? -2.609 -11.906 -10.898 1 95.25 138 TYR B CA 1
ATOM 2665 C C . TYR B 1 138 ? -2.752 -12.578 -12.258 1 95.25 138 TYR B C 1
ATOM 2667 O O . TYR B 1 138 ? -2.248 -12.078 -13.258 1 95.25 138 TYR B O 1
ATOM 2675 N N . CYS B 1 139 ? -3.49 -13.734 -12.312 1 96.19 139 CYS B N 1
ATOM 2676 C CA . CYS B 1 139 ? -3.609 -14.492 -13.555 1 96.19 139 CYS B CA 1
ATOM 2677 C C . CYS B 1 139 ? -4.82 -15.414 -13.516 1 96.19 139 CYS B C 1
ATOM 2679 O O . CYS B 1 139 ? -5.602 -15.383 -12.57 1 96.19 139 CYS B O 1
ATOM 2681 N N . TYR B 1 140 ? -5.027 -16.141 -14.625 1 96.44 140 TYR B N 1
ATOM 2682 C CA . TYR B 1 140 ? -6.113 -17.109 -14.688 1 96.44 140 TYR B CA 1
ATOM 2683 C C . TYR B 1 140 ? -5.566 -18.531 -14.883 1 96.44 140 TYR B C 1
ATOM 2685 O O . TYR B 1 140 ? -4.617 -18.734 -15.641 1 96.44 140 TYR B O 1
ATOM 2693 N N . GLY B 1 141 ? -6.105 -19.375 -14.148 1 96.88 141 GLY B N 1
ATOM 2694 C CA . GLY B 1 141 ? -5.82 -20.797 -14.273 1 96.88 141 GLY B CA 1
ATOM 2695 C C . GLY B 1 141 ? -7.031 -21.609 -14.68 1 96.88 141 GLY B C 1
ATOM 2696 O O . GLY B 1 141 ? -8.156 -21.109 -14.664 1 96.88 141 GLY B O 1
ATOM 2697 N N . GLN B 1 142 ? -6.75 -22.828 -15.102 1 97.19 142 GLN B N 1
ATOM 2698 C CA . GLN B 1 142 ? -7.793 -23.797 -15.422 1 97.19 142 GLN B CA 1
ATOM 2699 C C . GLN B 1 142 ? -7.551 -25.125 -14.695 1 97.19 142 GLN B C 1
ATOM 2701 O O . GLN B 1 142 ? -6.422 -25.625 -14.656 1 97.19 142 GLN B O 1
ATOM 2706 N N . VAL B 1 143 ? -8.68 -25.672 -14.141 1 97.62 143 VAL B N 1
ATOM 2707 C CA . VAL B 1 143 ? -8.57 -26.922 -13.398 1 97.62 143 VAL B CA 1
ATOM 2708 C C . VAL B 1 143 ? -8.219 -28.062 -14.359 1 97.62 143 VAL B C 1
ATOM 2710 O O . VAL B 1 143 ? -8.977 -28.344 -15.289 1 97.62 143 VAL B O 1
ATOM 2713 N N . LYS B 1 144 ? -7.094 -28.625 -14.141 1 97.56 144 LYS B N 1
ATOM 2714 C CA . LYS B 1 144 ? -6.613 -29.688 -15.008 1 97.56 144 LYS B CA 1
ATOM 2715 C C . LYS B 1 144 ? -6.91 -31.062 -14.398 1 97.56 144 LYS B C 1
ATOM 2717 O O . LYS B 1 144 ? -7.211 -32 -15.125 1 97.56 144 LYS B O 1
ATOM 2722 N N . GLN B 1 145 ? -6.766 -31.125 -13.109 1 97.5 145 GLN B N 1
ATOM 2723 C CA . GLN B 1 145 ? -6.914 -32.406 -12.43 1 97.5 145 GLN B CA 1
ATOM 2724 C C . GLN B 1 145 ? -7.449 -32.219 -11.008 1 97.5 145 GLN B C 1
ATOM 2726 O O . GLN B 1 145 ? -7.086 -31.266 -10.32 1 97.5 145 GLN B O 1
ATOM 2731 N N . LEU B 1 146 ? -8.344 -33.125 -10.602 1 96.94 146 LEU B N 1
ATOM 2732 C CA . LEU B 1 146 ? -8.852 -33.219 -9.234 1 96.94 146 LEU B CA 1
ATOM 2733 C C . LEU B 1 146 ? -8.531 -34.594 -8.633 1 96.94 146 LEU B C 1
ATOM 2735 O O . LEU B 1 146 ? -8.859 -35.625 -9.211 1 96.94 146 LEU B O 1
ATOM 2739 N N . GLU B 1 147 ? -7.852 -34.562 -7.539 1 95.94 147 GLU B N 1
ATOM 2740 C CA . GLU B 1 147 ? -7.488 -35.812 -6.887 1 95.94 147 GLU B CA 1
ATOM 2741 C C . GLU B 1 147 ? -7.902 -35.812 -5.418 1 95.94 147 GLU B C 1
ATOM 2743 O O . GLU B 1 147 ? -7.324 -35.094 -4.605 1 95.94 147 GLU B O 1
ATOM 2748 N N . PRO B 1 148 ? -8.875 -36.625 -5.094 1 93 148 PRO B N 1
ATOM 2749 C CA . PRO B 1 148 ? -9.266 -36.719 -3.686 1 93 148 PRO B CA 1
ATOM 2750 C C . PRO B 1 148 ? -8.117 -37.188 -2.789 1 93 148 PRO B C 1
ATOM 2752 O O . PRO B 1 148 ? -7.305 -38 -3.195 1 93 148 PRO B O 1
ATOM 2755 N N . SER B 1 149 ? -7.973 -36.5 -1.701 1 92 149 SER B N 1
ATOM 2756 C CA . SER B 1 149 ? -6.988 -36.906 -0.695 1 92 149 SER B CA 1
ATOM 2757 C C . SER B 1 149 ? -7.617 -37 0.69 1 92 149 SER B C 1
ATOM 2759 O O . SER B 1 149 ? -8.789 -36.656 0.869 1 92 149 SER B O 1
ATOM 2761 N N . GLU B 1 150 ? -6.82 -37.469 1.672 1 90.31 150 GLU B N 1
ATOM 2762 C CA . GLU B 1 150 ? -7.285 -37.656 3.045 1 90.31 150 GLU B CA 1
ATOM 2763 C C . GLU B 1 150 ? -7.723 -36.312 3.652 1 90.31 150 GLU B C 1
ATOM 2765 O O . GLU B 1 150 ? -8.68 -36.281 4.426 1 90.31 150 GLU B O 1
ATOM 2770 N N . HIS B 1 151 ? -7.125 -35.312 3.221 1 89.38 151 HIS B N 1
ATOM 2771 C CA . HIS B 1 151 ? -7.355 -34 3.865 1 89.38 151 HIS B CA 1
ATOM 2772 C C . HIS B 1 151 ? -8.148 -33.094 2.959 1 89.38 151 HIS B C 1
ATOM 2774 O O . HIS B 1 151 ? -8.344 -31.906 3.285 1 89.38 151 HIS B O 1
ATOM 2780 N N . GLY B 1 152 ? -8.641 -33.656 1.849 1 92.75 152 GLY B N 1
ATOM 2781 C CA . GLY B 1 152 ? -9.367 -32.844 0.893 1 92.75 152 GLY B CA 1
ATOM 2782 C C . GLY B 1 152 ? -9.109 -33.25 -0.549 1 92.75 152 GLY B C 1
ATOM 2783 O O . GLY B 1 152 ? -8.992 -34.438 -0.861 1 92.75 152 GLY B O 1
ATOM 2784 N N . THR B 1 153 ? -9.188 -32.25 -1.398 1 95.62 153 THR B N 1
ATOM 2785 C CA . THR B 1 153 ? -8.984 -32.5 -2.82 1 95.62 153 THR B CA 1
ATOM 2786 C C . THR B 1 153 ? -7.77 -31.734 -3.338 1 95.62 153 THR B C 1
ATOM 2788 O O . THR B 1 153 ? -7.633 -30.531 -3.098 1 95.62 153 THR B O 1
ATOM 2791 N N . HIS B 1 154 ? -6.855 -32.469 -3.963 1 96.56 154 HIS B N 1
ATOM 2792 C CA . HIS B 1 154 ? -5.766 -31.828 -4.688 1 96.56 154 HIS B CA 1
ATOM 2793 C C . HIS B 1 154 ? -6.246 -31.266 -6.023 1 96.56 154 HIS B C 1
ATOM 2795 O O . HIS B 1 154 ? -6.746 -32 -6.867 1 96.56 154 HIS B O 1
ATOM 2801 N N . VAL B 1 155 ? -6.094 -29.953 -6.129 1 97.06 155 VAL B N 1
ATOM 2802 C CA . VAL B 1 155 ? -6.531 -29.281 -7.352 1 97.06 155 VAL B CA 1
ATOM 2803 C C . VAL B 1 155 ? -5.316 -28.828 -8.156 1 97.06 155 VAL B C 1
ATOM 2805 O O . VAL B 1 155 ? -4.539 -28 -7.699 1 97.06 155 VAL B O 1
ATOM 2808 N N . MET B 1 156 ? -5.141 -29.375 -9.312 1 97.62 156 MET B N 1
ATOM 2809 C CA . MET B 1 156 ? -4.055 -28.984 -10.203 1 97.62 156 MET B CA 1
ATOM 2810 C C . MET B 1 156 ? -4.539 -27.984 -11.242 1 97.62 156 MET B C 1
ATOM 2812 O O . MET B 1 156 ? -5.535 -28.219 -11.93 1 97.62 156 MET B O 1
ATOM 2816 N N . LEU B 1 157 ? -3.838 -26.859 -11.281 1 97.62 157 LEU B N 1
ATOM 2817 C CA . LEU B 1 157 ? -4.223 -25.797 -12.195 1 97.62 157 LEU B CA 1
ATOM 2818 C C . LEU B 1 157 ? -3.113 -25.531 -13.211 1 97.62 157 LEU B C 1
ATOM 2820 O O . LEU B 1 157 ? -1.938 -25.453 -12.844 1 97.62 157 LEU B O 1
ATOM 2824 N N . ASP B 1 158 ? -3.475 -25.406 -14.469 1 97.44 158 ASP B N 1
ATOM 2825 C CA . ASP B 1 158 ? -2.596 -24.828 -15.477 1 97.44 158 ASP B CA 1
ATOM 2826 C C . ASP B 1 158 ? -2.836 -23.328 -15.633 1 97.44 158 ASP B C 1
ATOM 2828 O O . ASP B 1 158 ? -3.982 -22.875 -15.625 1 97.44 158 ASP B O 1
ATOM 2832 N N . TYR B 1 159 ? -1.744 -22.641 -15.719 1 97.31 159 TYR B N 1
ATOM 2833 C CA . TYR B 1 159 ? -1.93 -21.234 -16.047 1 97.31 159 TYR B CA 1
ATOM 2834 C C . TYR B 1 159 ? -2.379 -21.078 -17.5 1 97.31 159 TYR B C 1
ATOM 2836 O O . TYR B 1 159 ? -1.665 -21.469 -18.422 1 97.31 159 TYR B O 1
ATOM 2844 N N . VAL B 1 160 ? -3.479 -20.484 -17.703 1 96.56 160 VAL B N 1
ATOM 2845 C CA . VAL B 1 160 ? -3.998 -20.406 -19.062 1 96.56 160 VAL B CA 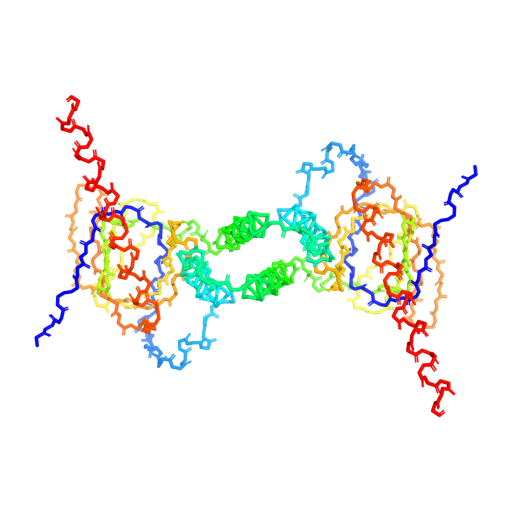1
ATOM 2846 C C . VAL B 1 160 ? -3.898 -18.969 -19.562 1 96.56 160 VAL B C 1
ATOM 2848 O O . VAL B 1 160 ? -3.955 -18.703 -20.766 1 96.56 160 VAL B O 1
ATOM 2851 N N . ARG B 1 161 ? -3.82 -18 -18.688 1 96 161 ARG B N 1
ATOM 2852 C CA . ARG B 1 161 ? -3.562 -16.594 -19.016 1 96 161 ARG B CA 1
ATOM 2853 C C . ARG B 1 161 ? -2.66 -15.953 -17.969 1 96 161 ARG B C 1
ATOM 2855 O O . ARG B 1 161 ? -3.086 -15.711 -16.844 1 96 161 ARG B O 1
ATOM 2862 N N . ILE B 1 162 ? -1.457 -15.703 -18.406 1 94.88 162 ILE B N 1
ATOM 2863 C CA . ILE B 1 162 ? -0.448 -15.141 -17.5 1 94.88 162 ILE B CA 1
ATOM 2864 C C . ILE B 1 162 ? 0.515 -14.266 -18.297 1 94.88 162 ILE B C 1
ATOM 2866 O O . ILE B 1 162 ? 0.852 -14.578 -19.438 1 94.88 162 ILE B O 1
ATOM 2870 N N . ARG B 1 163 ? 0.885 -13.125 -17.703 1 93 163 ARG B N 1
ATOM 2871 C CA . ARG B 1 163 ? 1.857 -12.258 -18.359 1 93 163 ARG B CA 1
ATOM 2872 C C . ARG B 1 163 ? 3.238 -12.898 -18.375 1 93 163 ARG B C 1
ATOM 2874 O O . ARG B 1 163 ? 3.602 -13.641 -17.469 1 93 163 ARG B O 1
ATOM 2881 N N . GLU B 1 164 ? 4 -12.523 -19.312 1 91.94 164 GLU B N 1
ATOM 2882 C CA . GLU B 1 164 ? 5.348 -13.07 -19.438 1 91.94 164 GLU B CA 1
ATOM 2883 C C . GLU B 1 164 ? 6.211 -12.703 -18.234 1 91.94 164 GLU B C 1
ATOM 2885 O O . GLU B 1 164 ? 6.926 -13.547 -17.688 1 91.94 164 GLU B O 1
ATOM 2890 N N . ASP B 1 165 ? 6.152 -11.484 -17.859 1 88.25 165 ASP B N 1
ATOM 2891 C CA . ASP B 1 165 ? 6.926 -11.023 -16.719 1 88.25 165 ASP B CA 1
ATOM 2892 C C . ASP B 1 165 ? 6.551 -11.797 -15.453 1 88.25 165 ASP B C 1
ATOM 2894 O O . ASP B 1 165 ? 7.406 -12.07 -14.602 1 88.25 165 ASP B O 1
ATOM 2898 N N . ASP B 1 166 ? 5.289 -12.125 -15.336 1 92 166 ASP B N 1
ATOM 2899 C CA . ASP B 1 166 ? 4.824 -12.875 -14.18 1 92 166 ASP B CA 1
ATOM 2900 C C . ASP B 1 166 ? 5.316 -14.32 -14.227 1 92 166 ASP B C 1
ATOM 2902 O O . ASP B 1 166 ? 5.691 -14.891 -13.195 1 92 166 ASP B O 1
ATOM 2906 N N . ARG B 1 167 ? 5.367 -14.859 -15.406 1 92.62 167 ARG B N 1
ATOM 2907 C CA . ARG B 1 167 ? 5.914 -16.203 -15.555 1 92.62 167 ARG B CA 1
ATOM 2908 C C . ARG B 1 167 ? 7.391 -16.234 -15.172 1 92.62 167 ARG B C 1
ATOM 2910 O O . ARG B 1 167 ? 7.84 -17.172 -14.492 1 92.62 167 ARG B O 1
ATOM 2917 N N . GLU B 1 168 ? 8.031 -15.258 -15.609 1 90.12 168 GLU B N 1
ATOM 2918 C CA . GLU B 1 168 ? 9.445 -15.156 -15.266 1 90.12 168 GLU B CA 1
ATOM 2919 C C . GLU B 1 168 ? 9.641 -15.055 -13.75 1 90.12 168 GLU B C 1
ATOM 2921 O O . GLU B 1 168 ? 10.555 -15.656 -13.195 1 90.12 168 GLU B O 1
ATOM 2926 N N . LEU B 1 169 ? 8.773 -14.344 -13.148 1 89.62 169 LEU B N 1
ATOM 2927 C CA . LEU B 1 169 ? 8.82 -14.211 -11.695 1 89.62 169 LEU B CA 1
ATOM 2928 C C . LEU B 1 169 ? 8.609 -15.555 -11.016 1 89.62 169 LEU B C 1
ATOM 2930 O O . LEU B 1 169 ? 9.281 -15.875 -10.031 1 89.62 169 LEU B O 1
ATOM 2934 N N . LEU B 1 170 ? 7.691 -16.328 -11.523 1 92.94 170 LEU B N 1
ATOM 2935 C CA . LEU B 1 170 ? 7.422 -17.656 -10.977 1 92.94 170 LEU B CA 1
ATOM 2936 C C . LEU B 1 170 ? 8.648 -18.562 -11.109 1 92.94 170 LEU B C 1
ATOM 2938 O O . LEU B 1 170 ? 8.977 -19.297 -10.18 1 92.94 170 LEU B O 1
ATOM 2942 N N . VAL B 1 171 ? 9.273 -18.438 -12.234 1 93.06 171 VAL B N 1
ATOM 2943 C CA . VAL B 1 171 ? 10.484 -19.219 -12.461 1 93.06 171 VAL B CA 1
ATOM 2944 C C . VAL B 1 171 ? 11.547 -18.844 -11.43 1 93.06 171 VAL B C 1
ATOM 2946 O O . VAL B 1 171 ? 12.102 -19.703 -10.758 1 93.06 171 VAL B O 1
ATOM 2949 N N . ARG B 1 172 ? 11.75 -17.609 -11.328 1 88.5 172 ARG B N 1
ATOM 2950 C CA . ARG B 1 172 ? 12.758 -17.109 -10.398 1 88.5 172 ARG B CA 1
ATOM 2951 C C . ARG B 1 172 ? 12.438 -17.516 -8.969 1 88.5 172 ARG B C 1
ATOM 2953 O O . ARG B 1 172 ? 13.312 -18 -8.242 1 88.5 172 ARG B O 1
ATOM 2960 N N . ALA B 1 173 ? 11.242 -17.312 -8.57 1 89.81 173 ALA B N 1
ATOM 2961 C CA . ALA B 1 173 ? 10.82 -17.656 -7.211 1 89.81 173 ALA B CA 1
ATOM 2962 C C . ALA B 1 173 ? 11 -19.141 -6.938 1 89.81 173 ALA B C 1
ATOM 2964 O O . ALA B 1 173 ? 11.492 -19.531 -5.875 1 89.81 173 ALA B O 1
ATOM 2965 N N . SER B 1 174 ? 10.57 -19.969 -7.895 1 92.69 174 SER B N 1
ATOM 2966 C CA . SER B 1 174 ? 10.672 -21.406 -7.723 1 92.69 174 SER B CA 1
ATOM 2967 C C . SER B 1 174 ? 12.125 -21.859 -7.598 1 92.69 174 SER B C 1
ATOM 2969 O O . SER B 1 174 ? 12.445 -22.719 -6.781 1 92.69 174 SER B O 1
ATOM 2971 N N . LEU B 1 175 ? 12.953 -21.234 -8.375 1 91.56 175 LEU B N 1
ATOM 2972 C CA . LEU B 1 175 ? 14.375 -21.562 -8.328 1 91.56 175 LEU B CA 1
ATOM 2973 C C . LEU B 1 175 ? 14.984 -21.141 -7 1 91.56 175 LEU B C 1
ATOM 2975 O O . LEU B 1 175 ? 15.781 -21.875 -6.414 1 91.56 175 LEU B O 1
ATOM 2979 N N . HIS B 1 176 ? 14.641 -19.984 -6.535 1 90.19 176 HIS B N 1
ATOM 2980 C CA . HIS B 1 176 ? 15.125 -19.469 -5.258 1 90.19 176 HIS B CA 1
ATOM 2981 C C . HIS B 1 176 ? 14.711 -20.375 -4.105 1 90.19 176 HIS B C 1
ATOM 2983 O O . HIS B 1 176 ? 15.531 -20.688 -3.24 1 90.19 176 HIS B O 1
ATOM 2989 N N . ILE B 1 177 ? 13.539 -20.844 -4.109 1 90.06 177 ILE B N 1
ATOM 2990 C CA . ILE B 1 177 ? 13.016 -21.719 -3.066 1 90.06 177 ILE B CA 1
ATOM 2991 C C . ILE B 1 177 ? 13.742 -23.062 -3.109 1 90.06 177 ILE B C 1
ATOM 2993 O O . ILE B 1 177 ? 14.102 -23.625 -2.068 1 90.06 177 ILE B O 1
ATOM 2997 N N . GLN B 1 178 ? 13.898 -23.484 -4.297 1 90.56 178 GLN B N 1
ATOM 2998 C CA . GLN B 1 178 ? 14.617 -24.75 -4.457 1 90.56 178 GLN B CA 1
ATOM 2999 C C . GLN B 1 178 ? 16.031 -24.641 -3.898 1 90.56 178 GLN B C 1
ATOM 3001 O O . GLN B 1 178 ? 16.5 -25.562 -3.203 1 90.56 178 GLN B O 1
ATOM 3006 N N . SER B 1 179 ? 16.656 -23.562 -4.258 1 90.88 179 SER B N 1
ATOM 3007 C CA . SER B 1 179 ? 18.016 -23.359 -3.783 1 90.88 179 SER B CA 1
ATOM 3008 C C . SER B 1 179 ? 18.078 -23.312 -2.26 1 90.88 179 SER B C 1
ATOM 3010 O O . SER B 1 179 ? 18.969 -23.906 -1.647 1 90.88 179 SER B O 1
ATOM 3012 N N . LYS B 1 180 ? 17.188 -22.641 -1.668 1 89.19 180 LYS B N 1
ATOM 3013 C CA . LYS B 1 180 ? 17.109 -22.547 -0.212 1 89.19 180 LYS B CA 1
ATOM 3014 C C . LYS B 1 180 ? 16.875 -23.922 0.417 1 89.19 180 LYS B C 1
ATOM 3016 O O . LYS B 1 180 ? 17.484 -24.25 1.431 1 89.19 180 LYS B O 1
ATOM 3021 N N . GLN B 1 181 ? 16 -24.703 -0.146 1 89.38 181 GLN B N 1
ATOM 3022 C CA . GLN B 1 181 ? 15.68 -26.031 0.372 1 89.38 181 GLN B CA 1
ATOM 3023 C C . GLN B 1 181 ? 16.891 -26.969 0.287 1 89.38 181 GLN B C 1
ATOM 3025 O O . GLN B 1 181 ? 17.125 -27.766 1.192 1 89.38 181 GLN B O 1
ATOM 3030 N N . LEU B 1 182 ? 17.641 -26.844 -0.807 1 90.06 182 LEU B N 1
ATOM 3031 C CA . LEU B 1 182 ? 18.828 -27.672 -0.996 1 90.06 182 LEU B CA 1
ATOM 3032 C C . LEU B 1 182 ? 19.906 -27.312 0.024 1 90.06 182 LEU B C 1
ATOM 3034 O O . LEU B 1 182 ? 20.562 -28.203 0.561 1 90.06 182 LEU B O 1
ATOM 3038 N N . LYS B 1 183 ? 20.016 -26.016 0.281 1 89.5 183 LYS B N 1
ATOM 3039 C CA . LYS B 1 183 ? 20.984 -25.562 1.271 1 89.5 183 LYS B CA 1
ATOM 3040 C C . LYS B 1 183 ? 20.609 -26.062 2.668 1 89.5 183 LYS B C 1
ATOM 3042 O O . LYS B 1 183 ? 21.484 -26.531 3.414 1 89.5 183 LYS B O 1
ATOM 3047 N N . LEU B 1 184 ? 19.422 -26.047 2.959 1 86.81 184 LEU B N 1
ATOM 3048 C CA . LEU B 1 184 ? 18.938 -26.5 4.262 1 86.81 184 LEU B CA 1
ATOM 3049 C C . LEU B 1 184 ? 19.141 -28 4.43 1 86.81 184 LEU B C 1
ATOM 3051 O O . LEU B 1 184 ? 19.562 -28.469 5.496 1 86.81 184 LEU B O 1
ATOM 3055 N N . ARG B 1 185 ? 18.969 -28.828 3.441 1 86.75 185 ARG B N 1
ATOM 3056 C CA . ARG B 1 185 ? 19.156 -30.266 3.484 1 86.75 185 ARG B CA 1
ATOM 3057 C C . ARG B 1 185 ? 20.625 -30.625 3.643 1 86.75 185 ARG B C 1
ATOM 3059 O O . ARG B 1 185 ? 20.969 -31.578 4.359 1 86.75 185 ARG B O 1
ATOM 3066 N N . ALA B 1 186 ? 21.422 -29.781 3.006 1 88.5 186 ALA B N 1
ATOM 3067 C CA . ALA B 1 186 ? 22.859 -30.016 3.107 1 88.5 186 ALA B CA 1
ATOM 3068 C C . ALA B 1 186 ? 23.359 -29.719 4.516 1 88.5 186 ALA B C 1
ATOM 3070 O O . ALA B 1 186 ? 24.203 -30.453 5.047 1 88.5 186 ALA B O 1
ATOM 3071 N N . GLN B 1 187 ? 22.859 -28.703 5.062 1 87.75 187 GLN B N 1
ATOM 3072 C CA . GLN B 1 187 ? 23.234 -28.344 6.43 1 87.75 187 GLN B CA 1
ATOM 3073 C C . GLN B 1 187 ? 22.766 -29.406 7.422 1 87.75 187 GLN B C 1
ATOM 3075 O O . GLN B 1 187 ? 23.453 -29.688 8.406 1 87.75 187 GLN B O 1
ATOM 3080 N N . ASP B 1 188 ? 21.656 -30.031 7.172 1 85.81 188 ASP B N 1
ATOM 3081 C CA . ASP B 1 188 ? 21.109 -31.062 8.039 1 85.81 188 ASP B CA 1
ATOM 3082 C C . ASP B 1 188 ? 21.906 -32.375 7.918 1 85.81 188 ASP B C 1
ATOM 3084 O O . ASP B 1 188 ? 21.969 -33.156 8.875 1 85.81 188 ASP B O 1
ATOM 3088 N N . ARG B 1 189 ? 22.484 -32.562 6.785 1 84.38 189 ARG B N 1
ATOM 3089 C CA . ARG B 1 189 ? 23.297 -33.75 6.574 1 84.38 189 ARG B CA 1
ATOM 3090 C C . ARG B 1 189 ? 24.656 -33.625 7.25 1 84.38 189 ARG B C 1
ATOM 3092 O O . ARG B 1 189 ? 25.25 -34.625 7.656 1 84.38 189 ARG B O 1
ATOM 3099 N N . GLN B 1 190 ? 25.109 -32.438 7.422 1 77.56 190 GLN B N 1
ATOM 3100 C CA . GLN B 1 190 ? 26.391 -32.219 8.07 1 77.56 190 GLN B CA 1
ATOM 3101 C C . GL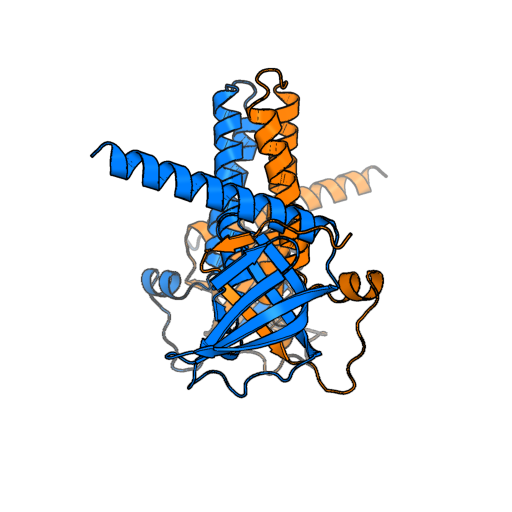N B 1 190 ? 26.234 -32.156 9.594 1 77.56 190 GLN B C 1
ATOM 3103 O O . GLN B 1 190 ? 27.219 -32.281 10.32 1 77.56 190 GLN B O 1
ATOM 3108 N N . ARG B 1 191 ? 25.078 -32.219 10.07 1 63.03 191 ARG B N 1
ATOM 3109 C CA . ARG B 1 191 ? 24.891 -32.344 11.516 1 63.03 191 ARG B CA 1
ATOM 3110 C C . ARG B 1 191 ? 24.672 -33.781 11.914 1 63.03 191 ARG B C 1
ATOM 3112 O O . ARG B 1 191 ? 23.938 -34.531 11.242 1 63.03 191 ARG B O 1
#

pLDDT: mean 86.47, std 10.62, range [34.56, 97.69]

Organism: Aeromonas hydrophila subsp. hydrophila (strain ATCC 7966 / DSM 30187 / BCRC 13018 / CCUG 14551 / JCM 1027 / KCTC 2358 / NCIMB 9240 / NCTC 8049) (NCBI:txid380703)

Secondary structure (DSSP, 8-state):
------EEE---EEEEEEPPTT--PPPHHHHHHH--HHHHHHHHHHHHHHHHHHHHH-TT--HHHHHHHHHHHHHHHHHHHHHHHHHH--GGGEEEEEEEESSEEEEEEESSSS-PPPPTT-EEEEEEEEGGGTEEEEEEEEEEEEEEETTEEEEEEEEEE--HHHHHHHHHHHHHHHHHHHHHHHHHHH-/------EEE---EEEEEEPPTT--PPPHHHHHHH--HHHHHHHHHHHHHHHHHHHHH-TT--HHHHHHHHHHHHHHHHHHHHHHHHHH--GGGEEEEEEEESSEEEEEEESSSS-PPPPTT-EEEEEEEEGGGTEEEEEEEEEEEEEEETTEEEEEEEEEE--HHHHHHHHHHHHHHHHHHHHHHHHHHH-